Protein AF-A0A9Q1GEQ9-F1 (afdb_monomer_lite)

Organism: Synaphobranchus kaupii (NCBI:txid118154)

Structure (mmCIF, N/CA/C/O backbone):
data_AF-A0A9Q1GEQ9-F1
#
_entry.id   AF-A0A9Q1GEQ9-F1
#
loop_
_atom_site.group_PDB
_atom_site.id
_atom_site.type_symbol
_atom_site.label_atom_id
_atom_site.label_alt_id
_atom_site.label_comp_id
_atom_site.label_asym_id
_atom_site.label_entity_id
_atom_site.label_seq_id
_atom_site.pdbx_PDB_ins_code
_atom_site.Cartn_x
_atom_site.Cartn_y
_atom_site.Cartn_z
_atom_site.occupancy
_atom_site.B_iso_or_equiv
_atom_site.auth_seq_id
_atom_site.auth_comp_id
_atom_site.auth_asym_id
_atom_site.auth_atom_id
_atom_site.pdbx_PDB_model_num
ATOM 1 N N . MET A 1 1 ? 40.567 -21.471 -38.813 1.00 42.09 1 MET A N 1
ATOM 2 C CA . MET A 1 1 ? 40.063 -20.360 -37.972 1.00 42.09 1 MET A CA 1
ATOM 3 C C . MET A 1 1 ? 39.986 -20.717 -36.478 1.00 42.09 1 MET A C 1
ATOM 5 O O . MET A 1 1 ? 39.808 -19.806 -35.684 1.00 42.09 1 MET A O 1
ATOM 9 N N . ASP A 1 2 ? 40.168 -21.981 -36.062 1.00 44.72 2 ASP A N 1
ATOM 10 C CA . ASP A 1 2 ? 39.991 -22.400 -34.654 1.00 44.72 2 ASP A CA 1
ATOM 11 C C . ASP A 1 2 ? 41.177 -22.086 -33.717 1.00 44.72 2 ASP A C 1
ATOM 13 O O . ASP A 1 2 ? 40.960 -21.815 -32.539 1.00 44.72 2 ASP A O 1
ATOM 17 N N . ASN A 1 3 ? 42.408 -21.992 -34.240 1.00 48.03 3 ASN A N 1
ATOM 18 C CA . ASN A 1 3 ? 43.608 -21.661 -33.447 1.00 48.03 3 ASN A CA 1
ATOM 19 C C . ASN A 1 3 ? 43.577 -20.259 -32.808 1.00 48.03 3 ASN A C 1
ATOM 21 O O . ASN A 1 3 ? 44.412 -19.963 -31.961 1.00 48.03 3 ASN A O 1
ATOM 25 N N . ASN A 1 4 ? 42.634 -19.398 -33.209 1.00 56.69 4 ASN A N 1
ATOM 26 C CA . ASN A 1 4 ? 42.504 -18.044 -32.675 1.00 56.69 4 ASN A CA 1
ATOM 27 C C . ASN A 1 4 ? 41.608 -17.986 -31.422 1.00 56.69 4 ASN A C 1
ATOM 29 O O . ASN A 1 4 ? 41.765 -17.105 -30.593 1.00 56.69 4 ASN A O 1
ATOM 33 N N . LEU A 1 5 ? 40.665 -18.923 -31.237 1.00 57.84 5 LEU A N 1
ATOM 34 C CA . LEU A 1 5 ? 39.765 -18.866 -30.075 1.00 57.84 5 LEU A CA 1
ATOM 35 C C . LEU A 1 5 ? 40.471 -19.321 -28.792 1.00 57.84 5 LEU A C 1
ATOM 37 O O . LEU A 1 5 ? 40.292 -18.711 -27.744 1.00 57.84 5 LEU A O 1
ATOM 41 N N . GLN A 1 6 ? 41.294 -20.368 -28.884 1.00 61.72 6 GLN A N 1
ATOM 42 C CA . GLN A 1 6 ? 42.069 -20.868 -27.749 1.00 61.72 6 GLN A CA 1
ATOM 43 C C . GLN A 1 6 ? 43.109 -19.834 -27.293 1.00 61.72 6 GLN A C 1
ATOM 45 O O . GLN A 1 6 ? 43.246 -19.594 -26.098 1.00 61.72 6 GLN A O 1
ATOM 50 N N . SER A 1 7 ? 43.775 -19.147 -28.229 1.00 61.62 7 SER A N 1
ATOM 51 C CA . SER A 1 7 ? 44.704 -18.063 -27.893 1.00 61.62 7 SER A CA 1
ATOM 52 C C . SER A 1 7 ? 43.995 -16.870 -27.243 1.00 61.62 7 SER A C 1
ATOM 54 O O . SER A 1 7 ? 44.514 -16.326 -26.273 1.00 61.62 7 SER A O 1
ATOM 56 N N . ILE A 1 8 ? 42.794 -16.498 -27.704 1.00 61.91 8 ILE A N 1
ATOM 57 C CA . ILE A 1 8 ? 41.987 -15.413 -27.119 1.00 61.91 8 ILE A CA 1
ATOM 58 C C . ILE A 1 8 ? 41.492 -15.769 -25.707 1.00 61.91 8 ILE A C 1
ATOM 60 O O . ILE A 1 8 ? 41.600 -14.950 -24.793 1.00 61.91 8 ILE A O 1
ATOM 64 N N . LEU A 1 9 ? 40.989 -16.991 -25.503 1.00 61.59 9 LEU A N 1
ATOM 65 C CA . LEU A 1 9 ? 40.483 -17.454 -24.203 1.00 61.59 9 LEU A CA 1
ATOM 66 C C . LEU A 1 9 ? 41.601 -17.628 -23.166 1.00 61.59 9 LEU A C 1
ATOM 68 O O . LEU A 1 9 ? 41.377 -17.369 -21.984 1.00 61.59 9 LEU A O 1
ATOM 72 N N . CYS A 1 10 ? 42.810 -17.982 -23.610 1.00 64.88 10 CYS A N 1
ATOM 73 C CA . CYS A 1 10 ? 43.977 -18.121 -22.744 1.00 64.88 10 CYS A CA 1
ATOM 74 C C . CYS A 1 10 ? 44.648 -16.798 -22.384 1.00 64.88 10 CYS A C 1
ATOM 76 O O . CYS A 1 10 ? 45.071 -16.625 -21.242 1.00 64.88 10 CYS A O 1
ATOM 78 N N . ASN A 1 11 ? 44.701 -15.834 -23.310 1.00 60.25 11 ASN A N 1
ATOM 79 C CA . ASN A 1 11 ? 45.248 -14.508 -23.007 1.00 60.25 11 ASN A CA 1
ATOM 80 C C . ASN A 1 11 ? 44.300 -13.655 -22.148 1.00 60.25 11 ASN A C 1
ATOM 82 O O . ASN A 1 11 ? 44.745 -12.698 -21.519 1.00 60.25 11 ASN A O 1
ATOM 86 N N . GLY A 1 12 ? 43.005 -13.996 -22.091 1.00 53.59 12 GLY A N 1
ATOM 87 C CA . GLY A 1 12 ? 42.035 -13.367 -21.188 1.00 53.59 12 GLY A CA 1
ATOM 88 C C . GLY A 1 12 ? 41.779 -11.881 -21.462 1.00 53.59 12 GLY A C 1
ATOM 89 O O . GLY A 1 12 ? 41.259 -11.186 -20.598 1.00 53.59 12 GLY A O 1
ATOM 90 N N . THR A 1 13 ? 42.146 -11.370 -22.638 1.00 53.44 13 THR A N 1
ATOM 91 C CA . THR A 1 13 ? 42.074 -9.937 -22.970 1.00 53.44 13 THR A CA 1
ATOM 92 C C . THR A 1 13 ? 40.657 -9.428 -23.247 1.00 53.44 13 THR A C 1
ATOM 94 O O . THR A 1 13 ? 40.456 -8.223 -23.332 1.00 53.44 13 THR A O 1
ATOM 97 N N . LEU A 1 14 ? 39.676 -10.326 -23.381 1.00 46.84 14 LEU A N 1
ATOM 98 C CA . LEU A 1 14 ? 38.291 -10.014 -23.762 1.00 46.84 14 LEU A CA 1
ATOM 99 C C . LEU A 1 14 ? 37.256 -10.259 -22.651 1.00 46.84 14 LEU A C 1
ATOM 101 O O . LEU A 1 14 ? 36.069 -10.046 -22.879 1.00 46.84 14 LEU A O 1
ATOM 105 N N . LEU A 1 15 ? 37.682 -10.721 -21.470 1.00 52.41 15 LEU A N 1
ATOM 106 C CA . LEU A 1 15 ? 36.795 -11.037 -20.350 1.00 52.41 15 LEU A CA 1
ATOM 107 C C . LEU A 1 15 ? 37.310 -10.377 -19.071 1.00 52.41 15 LEU A C 1
ATOM 109 O O . LEU A 1 15 ? 38.426 -10.638 -18.622 1.00 52.41 15 LEU A O 1
ATOM 113 N N . GLU A 1 16 ? 36.478 -9.519 -18.493 1.00 49.47 16 GLU A N 1
ATOM 114 C CA . GLU A 1 16 ? 36.730 -8.865 -17.214 1.00 49.47 16 GLU A CA 1
ATOM 115 C C . GLU A 1 16 ? 36.182 -9.743 -16.081 1.00 49.47 16 GLU A C 1
ATOM 117 O O . GLU A 1 16 ? 35.017 -10.144 -16.101 1.00 49.47 16 GLU A O 1
ATOM 122 N N . PHE A 1 17 ? 37.041 -10.096 -15.124 1.00 60.78 17 PHE A N 1
ATOM 123 C CA . PHE A 1 17 ? 36.702 -10.973 -14.002 1.00 60.78 17 PHE A CA 1
ATOM 124 C C . PHE A 1 17 ? 36.698 -10.166 -12.709 1.00 60.78 17 PHE A C 1
ATOM 126 O O . PHE A 1 17 ? 37.610 -9.380 -12.463 1.00 60.78 17 PHE A O 1
ATOM 133 N N . ASN A 1 18 ? 35.699 -10.406 -11.861 1.00 53.50 18 ASN A N 1
ATOM 134 C CA . ASN A 1 18 ? 35.531 -9.700 -10.588 1.00 53.50 18 ASN A CA 1
ATOM 135 C C . ASN A 1 18 ? 36.576 -10.116 -9.525 1.00 53.50 18 ASN A C 1
ATOM 137 O O . ASN A 1 18 ? 36.776 -9.423 -8.533 1.00 53.50 18 ASN A O 1
ATOM 141 N N . SER A 1 19 ? 37.254 -11.252 -9.729 1.00 69.12 19 SER A N 1
ATOM 142 C CA . SER A 1 19 ? 38.290 -11.793 -8.847 1.00 69.12 19 SER A CA 1
ATOM 143 C C . SER A 1 19 ? 39.434 -12.402 -9.659 1.00 69.12 19 SER A C 1
ATOM 145 O O . SER A 1 19 ? 39.219 -13.085 -10.665 1.00 69.12 19 SER A O 1
ATOM 147 N N . THR A 1 20 ? 40.668 -12.203 -9.193 1.00 69.00 20 THR A N 1
ATOM 148 C CA . THR A 1 20 ? 41.874 -12.822 -9.763 1.00 69.00 20 THR A CA 1
ATOM 149 C C . THR A 1 20 ? 41.820 -14.350 -9.693 1.00 69.00 20 THR A C 1
ATOM 151 O O . THR A 1 20 ? 42.286 -15.014 -10.615 1.00 69.00 20 THR A O 1
ATOM 154 N N . ALA A 1 21 ? 41.182 -14.912 -8.661 1.00 72.62 21 ALA A N 1
ATOM 155 C CA . ALA A 1 21 ? 41.009 -16.358 -8.517 1.00 72.62 21 ALA A CA 1
ATOM 156 C C . ALA A 1 21 ? 40.053 -16.942 -9.575 1.00 72.62 21 ALA A C 1
ATOM 158 O O . ALA A 1 21 ? 40.296 -18.030 -10.103 1.00 72.62 21 ALA A O 1
ATOM 159 N N . ASP A 1 22 ? 39.002 -16.203 -9.938 1.00 66.62 22 ASP A N 1
ATOM 160 C CA . ASP A 1 22 ? 38.042 -16.620 -10.967 1.00 66.62 22 ASP A CA 1
ATOM 161 C C . ASP A 1 22 ? 38.672 -16.558 -12.358 1.00 66.62 22 ASP A C 1
ATOM 163 O O . ASP A 1 22 ? 38.490 -17.469 -13.167 1.00 66.62 22 ASP A O 1
ATOM 167 N N . LYS A 1 23 ? 39.491 -15.527 -12.605 1.00 71.88 23 LYS A N 1
ATOM 168 C CA . LYS A 1 23 ? 40.291 -15.402 -13.828 1.00 71.88 23 LYS A CA 1
ATOM 169 C C . LYS A 1 23 ? 41.235 -16.591 -13.999 1.00 71.88 23 LYS A C 1
ATOM 171 O O . LYS A 1 23 ? 41.251 -17.212 -15.060 1.00 71.88 23 LYS A O 1
ATOM 176 N N . GLU A 1 24 ? 41.990 -16.937 -12.959 1.00 72.75 24 GLU A N 1
ATOM 177 C CA . GLU A 1 24 ? 42.926 -18.065 -12.997 1.00 72.75 24 GLU A CA 1
ATOM 178 C C . GLU A 1 24 ? 42.212 -19.408 -13.163 1.00 72.75 24 GLU A C 1
ATOM 180 O O . GLU A 1 24 ? 42.680 -20.276 -13.902 1.00 72.75 24 GLU A O 1
ATOM 185 N N . THR A 1 25 ? 41.063 -19.582 -12.510 1.00 72.44 25 THR A N 1
ATOM 186 C CA . THR A 1 25 ? 40.254 -20.802 -12.624 1.00 72.44 25 THR A CA 1
ATOM 187 C C . THR A 1 25 ? 39.690 -20.946 -14.034 1.00 72.44 25 THR A C 1
ATOM 189 O O . THR A 1 25 ? 39.810 -22.010 -14.643 1.00 72.44 25 THR A O 1
ATOM 192 N N . PHE A 1 26 ? 39.153 -19.861 -14.596 1.00 68.69 26 PHE A N 1
ATOM 193 C CA . PHE A 1 26 ? 38.651 -19.837 -15.963 1.00 68.69 26 PHE A CA 1
ATOM 194 C C . PHE A 1 26 ? 39.759 -20.112 -16.981 1.00 68.69 26 PHE A C 1
ATOM 196 O O . PHE A 1 26 ? 39.565 -20.937 -17.867 1.00 68.69 26 PHE A O 1
ATOM 203 N N . GLN A 1 27 ? 40.929 -19.481 -16.843 1.00 69.62 27 GLN A N 1
ATOM 204 C CA . GLN A 1 27 ? 42.076 -19.707 -17.729 1.00 69.62 27 GLN A CA 1
ATOM 205 C C . GLN A 1 27 ? 42.607 -21.142 -17.624 1.00 69.62 27 GLN A C 1
ATOM 207 O O . GLN A 1 27 ? 42.921 -21.762 -18.635 1.00 69.62 27 GLN A O 1
ATOM 212 N N . ARG A 1 28 ? 42.652 -21.724 -16.421 1.00 72.56 28 ARG A N 1
ATOM 213 C CA . ARG A 1 28 ? 43.088 -23.116 -16.220 1.00 72.56 28 ARG A CA 1
ATOM 214 C C . ARG A 1 28 ? 42.161 -24.112 -16.922 1.00 72.56 28 ARG A C 1
ATOM 216 O O . ARG A 1 28 ? 42.634 -25.078 -17.519 1.00 72.56 28 ARG A O 1
ATOM 223 N N . VAL A 1 29 ? 40.853 -23.873 -16.873 1.00 71.00 29 VAL A N 1
ATOM 224 C CA . VAL A 1 29 ? 39.846 -24.730 -17.516 1.00 71.00 29 VAL A CA 1
ATOM 225 C C . VAL A 1 29 ? 39.792 -24.486 -19.027 1.00 71.00 29 VAL A C 1
ATOM 227 O O . VAL A 1 29 ? 39.820 -25.433 -19.801 1.00 71.00 29 VAL A O 1
ATOM 230 N N . SER A 1 30 ? 39.782 -23.235 -19.482 1.00 64.81 30 SER A N 1
ATOM 231 C CA . SER A 1 30 ? 39.675 -22.916 -20.910 1.00 64.81 30 SER A CA 1
ATOM 232 C C . SER A 1 30 ? 40.930 -23.291 -21.708 1.00 64.81 30 SER A C 1
ATOM 234 O O . SER A 1 30 ? 40.810 -23.728 -22.853 1.00 64.81 30 SER A O 1
ATOM 236 N N . CYS A 1 31 ? 42.121 -23.197 -21.105 1.00 71.69 31 CYS A N 1
ATOM 237 C CA . CYS A 1 31 ? 43.390 -23.559 -21.745 1.00 71.69 31 CYS A CA 1
ATOM 238 C C . CYS A 1 31 ? 43.732 -25.046 -21.692 1.00 71.69 31 CYS A C 1
ATOM 240 O O . CYS A 1 31 ? 44.620 -25.478 -22.426 1.00 71.69 31 CYS A O 1
ATOM 242 N N . SER A 1 32 ? 43.062 -25.821 -20.836 1.00 72.56 32 SER A N 1
ATOM 243 C CA . SER A 1 32 ? 43.247 -27.276 -20.762 1.00 72.56 32 SER A CA 1
ATOM 244 C C . SER A 1 32 ? 42.396 -28.043 -21.776 1.00 72.56 32 SER A C 1
ATOM 246 O O . SER A 1 32 ? 42.650 -29.223 -22.003 1.00 72.56 32 SER A O 1
ATOM 248 N N . LEU A 1 33 ? 41.433 -27.377 -22.420 1.00 69.06 33 LEU A N 1
ATOM 249 C CA . LEU A 1 33 ? 40.556 -27.974 -23.424 1.00 69.06 33 LEU A CA 1
ATOM 250 C C . LEU A 1 33 ? 41.226 -28.027 -24.803 1.00 69.06 33 LEU A C 1
ATOM 252 O O . LEU A 1 33 ? 41.889 -27.086 -25.249 1.00 69.06 33 LEU A O 1
ATOM 256 N N . THR A 1 34 ? 41.006 -29.127 -25.518 1.00 73.56 34 THR A N 1
ATOM 257 C CA . THR A 1 34 ? 41.468 -29.299 -26.900 1.00 73.56 34 THR A CA 1
ATOM 258 C C . THR A 1 34 ? 40.590 -28.520 -27.895 1.00 73.56 34 THR A C 1
ATOM 260 O O . THR A 1 34 ? 39.421 -28.238 -27.616 1.00 73.56 34 THR A O 1
ATOM 263 N N . PRO A 1 35 ? 41.082 -28.209 -29.114 1.00 65.25 35 PRO A N 1
ATOM 264 C CA . PRO A 1 35 ? 40.286 -27.514 -30.134 1.00 65.25 35 PRO A CA 1
ATOM 265 C C . PRO A 1 35 ? 38.964 -28.216 -30.496 1.00 65.25 35 PRO A C 1
ATOM 267 O O . PRO A 1 35 ? 37.999 -27.555 -30.882 1.00 65.25 35 PRO A O 1
ATOM 270 N N . GLY A 1 36 ? 38.902 -29.548 -30.363 1.00 65.81 36 GLY A N 1
ATOM 271 C CA . GLY A 1 36 ? 37.678 -30.333 -30.553 1.00 65.81 36 GLY A CA 1
ATOM 272 C C . GLY A 1 36 ? 36.661 -30.120 -29.429 1.00 65.81 36 GLY A C 1
ATOM 273 O O . GLY A 1 36 ? 35.487 -29.874 -29.705 1.00 65.81 36 GLY A O 1
ATOM 274 N N . GLU A 1 37 ? 37.117 -30.115 -28.177 1.00 65.44 37 GLU A N 1
ATOM 275 C CA . GLU A 1 37 ? 36.279 -29.878 -26.994 1.00 65.44 37 GLU A CA 1
ATOM 276 C C . GLU A 1 37 ? 35.799 -28.428 -26.905 1.00 65.44 37 GLU A C 1
ATOM 278 O O . GLU A 1 37 ? 34.653 -28.184 -26.534 1.00 65.44 37 GLU A O 1
ATOM 283 N N . LEU A 1 38 ? 36.607 -27.449 -27.328 1.00 61.97 38 LEU A N 1
ATOM 284 C CA . LEU A 1 38 ? 36.146 -26.064 -27.477 1.00 61.97 38 LEU A CA 1
ATOM 285 C C . LEU A 1 38 ? 35.023 -25.935 -28.515 1.00 61.97 38 LEU A C 1
ATOM 287 O O . LEU A 1 38 ? 34.143 -25.086 -28.371 1.00 61.97 38 LEU A O 1
ATOM 291 N N . ARG A 1 39 ? 35.035 -26.761 -29.566 1.00 62.66 39 ARG A N 1
ATOM 292 C CA . ARG A 1 39 ? 34.004 -26.753 -30.613 1.00 62.66 39 ARG A CA 1
ATOM 293 C C . ARG A 1 39 ? 32.696 -27.364 -30.118 1.00 62.66 39 ARG A C 1
ATOM 295 O O . ARG A 1 39 ? 31.636 -26.809 -30.396 1.00 62.66 39 ARG A O 1
ATOM 302 N N . GLU A 1 40 ? 32.782 -28.454 -29.363 1.00 69.31 40 GLU A N 1
ATOM 303 C CA . GLU A 1 40 ? 31.664 -29.064 -28.628 1.00 69.31 40 GLU A CA 1
ATOM 304 C C . GLU A 1 40 ? 31.100 -28.100 -27.578 1.00 69.31 40 GLU A C 1
ATOM 306 O O . GLU A 1 40 ? 29.901 -27.858 -27.548 1.00 69.31 40 GLU A O 1
ATOM 311 N N . THR A 1 41 ? 31.964 -27.450 -26.797 1.00 62.28 41 THR A N 1
ATOM 312 C CA . THR A 1 41 ? 31.571 -26.480 -25.763 1.00 62.28 41 THR A CA 1
ATOM 313 C C . THR A 1 41 ? 30.919 -25.249 -26.380 1.00 62.28 41 THR A C 1
ATOM 315 O O . THR A 1 41 ? 29.892 -24.791 -25.891 1.00 62.28 41 THR A O 1
ATOM 318 N N . ARG A 1 42 ? 31.445 -24.737 -27.502 1.00 61.09 42 ARG A N 1
ATOM 319 C CA . ARG A 1 42 ? 30.802 -23.666 -28.276 1.00 61.09 42 ARG A CA 1
ATOM 320 C C . ARG A 1 42 ? 29.427 -24.103 -28.779 1.00 61.09 42 ARG A C 1
ATOM 322 O O . ARG A 1 42 ? 28.494 -23.320 -28.672 1.00 61.09 42 ARG A O 1
ATOM 329 N N . ARG A 1 43 ? 29.286 -25.327 -29.304 1.00 59.97 43 ARG A N 1
ATOM 330 C CA . ARG A 1 43 ? 27.990 -25.860 -29.761 1.00 59.97 43 ARG A CA 1
ATOM 331 C C . ARG A 1 43 ? 27.007 -26.037 -28.608 1.00 59.97 43 ARG A C 1
ATOM 333 O O . ARG A 1 43 ? 25.868 -25.621 -28.752 1.00 59.97 43 ARG A O 1
ATOM 340 N N . ALA A 1 44 ? 27.440 -26.577 -27.474 1.00 60.66 44 ALA A N 1
ATOM 341 C CA . ALA A 1 44 ? 26.615 -26.749 -26.282 1.00 60.66 44 ALA A CA 1
ATOM 342 C C . ALA A 1 44 ? 26.213 -25.395 -25.676 1.00 60.66 44 ALA A C 1
ATOM 344 O O . ALA A 1 44 ? 25.058 -25.191 -25.320 1.00 60.66 44 ALA A O 1
ATOM 345 N N . PHE A 1 45 ? 27.134 -24.431 -25.622 1.00 53.69 45 PHE A N 1
ATOM 346 C CA . PHE A 1 45 ? 26.855 -23.062 -25.194 1.00 53.69 45 PHE A CA 1
ATOM 347 C C . PHE A 1 45 ? 25.901 -22.353 -26.161 1.00 53.69 45 PHE A C 1
ATOM 349 O O . PHE A 1 45 ? 24.968 -21.718 -25.699 1.00 53.69 45 PHE A O 1
ATOM 356 N N . GLN A 1 46 ? 26.064 -22.512 -27.479 1.00 52.78 46 GLN A N 1
ATOM 357 C CA . GLN A 1 46 ? 25.147 -21.977 -28.499 1.00 52.78 46 GLN A CA 1
ATOM 358 C C . GLN A 1 46 ? 23.785 -22.686 -28.533 1.00 52.78 46 GLN A C 1
ATOM 360 O O . GLN A 1 46 ? 22.800 -22.075 -28.922 1.00 52.78 46 GLN A O 1
ATOM 365 N N . GLN A 1 47 ? 23.708 -23.958 -28.140 1.00 54.94 47 GLN A N 1
ATOM 366 C CA . GLN A 1 47 ? 22.442 -24.683 -27.988 1.00 54.94 47 GLN A CA 1
ATOM 367 C C . GLN A 1 47 ? 21.714 -24.295 -26.694 1.00 54.94 47 GLN A C 1
ATOM 369 O O . GLN A 1 47 ? 20.488 -24.234 -26.685 1.00 54.94 47 GLN A O 1
ATOM 374 N N . ASN A 1 48 ? 22.452 -24.011 -25.615 1.00 50.94 48 ASN A N 1
ATOM 375 C CA . ASN A 1 48 ? 21.890 -23.573 -24.333 1.00 50.94 48 ASN A CA 1
ATOM 376 C C . ASN A 1 48 ? 21.575 -22.064 -24.304 1.00 50.94 48 ASN A C 1
ATOM 378 O O . ASN A 1 48 ? 20.595 -21.659 -23.680 1.00 50.94 48 ASN A O 1
ATOM 382 N N . LEU A 1 49 ? 22.339 -21.233 -25.023 1.00 48.53 49 LEU A N 1
ATOM 383 C CA . LEU A 1 49 ? 21.937 -19.892 -25.462 1.00 48.53 49 LEU A CA 1
ATOM 384 C C . LEU A 1 49 ? 20.982 -20.046 -26.636 1.00 48.53 49 LEU A C 1
ATOM 386 O O . LEU A 1 49 ? 21.305 -19.757 -27.785 1.00 48.53 49 LEU A O 1
ATOM 390 N N . ASP A 1 50 ? 19.796 -20.550 -26.345 1.00 49.34 50 ASP A N 1
ATOM 391 C CA . ASP A 1 50 ? 18.750 -20.720 -27.330 1.00 49.34 50 ASP A CA 1
ATOM 392 C C . ASP A 1 50 ? 18.282 -19.323 -27.778 1.00 49.34 50 ASP A C 1
ATOM 394 O O . ASP A 1 50 ? 17.382 -18.715 -27.199 1.00 49.34 50 ASP A O 1
ATOM 398 N N . ALA A 1 51 ? 18.964 -18.766 -28.783 1.00 46.88 51 ALA A N 1
ATOM 399 C CA . ALA A 1 51 ? 18.676 -17.457 -29.350 1.00 46.88 51 ALA A CA 1
ATOM 400 C C . ALA A 1 51 ? 17.262 -17.411 -29.935 1.00 46.88 51 ALA A C 1
ATOM 402 O O . ALA A 1 51 ? 16.700 -16.331 -30.036 1.00 46.88 51 ALA A O 1
ATOM 403 N N . GLN A 1 52 ? 16.654 -18.561 -30.257 1.00 46.91 52 GLN A N 1
ATOM 404 C CA . GLN A 1 52 ? 15.244 -18.647 -30.621 1.00 46.91 52 GLN A CA 1
ATOM 405 C C . GLN A 1 52 ? 14.339 -18.561 -29.398 1.00 46.91 52 GLN A C 1
ATOM 407 O O . GLN A 1 52 ? 13.328 -17.877 -29.477 1.00 46.91 52 GLN A O 1
ATOM 412 N N . LYS A 1 53 ? 14.684 -19.155 -28.249 1.00 44.88 53 LYS A N 1
ATOM 413 C CA . LYS A 1 53 ? 13.956 -18.896 -26.993 1.00 44.88 53 LYS A CA 1
ATOM 414 C C . LYS A 1 53 ? 14.126 -17.465 -26.522 1.00 44.88 53 LYS A C 1
ATOM 416 O O . LYS A 1 53 ? 13.118 -16.863 -26.179 1.00 44.88 53 LYS A O 1
ATOM 421 N N . LEU A 1 54 ? 15.334 -16.906 -26.559 1.00 40.72 54 LEU A N 1
ATOM 422 C CA . LEU A 1 54 ? 15.594 -15.510 -26.208 1.00 40.72 54 LEU A CA 1
ATOM 423 C C . LEU A 1 54 ? 14.899 -14.563 -27.191 1.00 40.72 54 LEU A C 1
ATOM 425 O O . LEU A 1 54 ? 14.201 -13.667 -26.747 1.00 40.72 54 LEU A O 1
ATOM 429 N N . ALA A 1 55 ? 14.983 -14.795 -28.503 1.00 47.00 55 ALA A N 1
ATOM 430 C CA . ALA A 1 55 ? 14.244 -14.018 -29.497 1.00 47.00 55 ALA A CA 1
ATOM 431 C C . ALA A 1 55 ? 12.734 -14.247 -29.399 1.00 47.00 55 ALA A C 1
ATOM 433 O O . ALA A 1 55 ? 11.983 -13.315 -29.630 1.00 47.00 55 ALA A O 1
ATOM 434 N N . SER A 1 56 ? 12.258 -15.434 -29.014 1.00 47.19 56 SER A N 1
ATOM 435 C CA . SER A 1 56 ? 10.834 -15.680 -28.759 1.00 47.19 56 SER A CA 1
ATOM 436 C C . SER A 1 56 ? 10.373 -15.022 -27.465 1.00 47.19 56 SER A C 1
ATOM 438 O O . SER A 1 56 ? 9.240 -14.576 -27.403 1.00 47.19 56 SER A O 1
ATOM 440 N N . ALA A 1 57 ? 11.228 -14.926 -26.446 1.00 46.62 57 ALA A N 1
ATOM 441 C CA . ALA A 1 57 ? 10.949 -14.245 -25.191 1.00 46.62 57 ALA A CA 1
ATOM 442 C C . ALA A 1 57 ? 10.969 -12.730 -25.400 1.00 46.62 57 ALA A C 1
ATOM 444 O O . ALA A 1 57 ? 10.039 -12.064 -24.973 1.00 46.62 57 ALA A O 1
ATOM 445 N N . ILE A 1 58 ? 11.951 -12.210 -26.142 1.00 47.91 58 ILE A N 1
ATOM 446 C CA . ILE A 1 58 ? 12.040 -10.813 -26.580 1.00 47.91 58 ILE A CA 1
ATOM 447 C C . ILE A 1 58 ? 10.894 -10.480 -27.534 1.00 47.91 58 ILE A C 1
ATOM 449 O O . ILE A 1 58 ? 10.303 -9.428 -27.392 1.00 47.91 58 ILE A O 1
ATOM 453 N N . SER A 1 59 ? 10.510 -11.367 -28.452 1.00 45.81 59 SER A N 1
ATOM 454 C CA . SER A 1 59 ? 9.359 -11.168 -29.341 1.00 45.81 59 SER A CA 1
ATOM 455 C C . SER A 1 59 ? 8.037 -11.264 -28.579 1.00 45.81 59 SER A C 1
ATOM 457 O O . SER A 1 59 ? 7.129 -10.490 -28.849 1.00 45.81 59 SER A O 1
ATOM 459 N N . LYS A 1 60 ? 7.916 -12.145 -27.578 1.00 51.47 60 LYS A N 1
ATOM 460 C CA . LYS A 1 60 ? 6.773 -12.180 -26.647 1.00 51.47 60 LYS A CA 1
ATOM 461 C C . LYS A 1 60 ? 6.727 -10.944 -25.748 1.00 51.47 60 LYS A C 1
ATOM 463 O O . LYS A 1 60 ? 5.633 -10.504 -25.431 1.00 51.47 60 LYS A O 1
ATOM 468 N N . LEU A 1 61 ? 7.877 -10.385 -25.367 1.00 45.56 61 LEU A N 1
ATOM 469 C CA . LEU A 1 61 ? 8.005 -9.122 -24.634 1.00 45.56 61 LEU A CA 1
ATOM 470 C C . LEU A 1 61 ? 7.654 -7.929 -25.528 1.00 45.56 61 LEU A C 1
ATOM 472 O O . LEU A 1 61 ? 6.800 -7.147 -25.146 1.00 45.56 61 LEU A O 1
ATOM 476 N N . GLN A 1 62 ? 8.211 -7.832 -26.735 1.00 48.06 62 GLN A N 1
ATOM 477 C CA . GLN A 1 62 ? 7.903 -6.802 -27.734 1.00 48.06 62 GLN A CA 1
ATOM 478 C C . GLN A 1 62 ? 6.433 -6.836 -28.161 1.00 48.06 62 GLN A C 1
ATOM 480 O O . GLN A 1 62 ? 5.831 -5.788 -28.345 1.00 48.06 62 GLN A O 1
ATOM 485 N N . ASN A 1 63 ? 5.845 -8.030 -28.282 1.00 45.28 63 ASN A N 1
ATOM 486 C CA . ASN A 1 63 ? 4.422 -8.210 -28.567 1.00 45.28 63 ASN A CA 1
ATOM 487 C C . ASN A 1 63 ? 3.555 -8.243 -27.297 1.00 45.28 63 ASN A C 1
ATOM 489 O O . ASN A 1 63 ? 2.343 -8.448 -27.398 1.00 45.28 63 ASN A O 1
ATOM 493 N N . SER A 1 64 ? 4.141 -8.074 -26.107 1.00 52.75 64 SER A N 1
ATOM 494 C CA . SER A 1 64 ? 3.358 -7.947 -24.879 1.00 52.75 64 SER A CA 1
ATOM 495 C C . SER A 1 64 ? 2.607 -6.619 -24.900 1.00 52.75 64 SER A C 1
ATOM 497 O O . SER A 1 64 ? 3.083 -5.631 -25.467 1.00 52.75 64 SER A O 1
ATOM 499 N N . MET A 1 65 ? 1.428 -6.590 -24.274 1.00 46.56 65 MET A N 1
ATOM 500 C CA . MET A 1 65 ? 0.598 -5.382 -24.214 1.00 46.56 65 MET A CA 1
ATOM 501 C C . MET A 1 65 ? 1.378 -4.181 -23.661 1.00 46.56 65 MET A C 1
ATOM 503 O O . MET A 1 65 ? 1.190 -3.079 -24.152 1.00 46.56 65 MET A O 1
ATOM 507 N N . LEU A 1 66 ? 2.313 -4.405 -22.730 1.00 41.84 66 LEU A N 1
ATOM 508 C CA . LEU A 1 66 ? 3.117 -3.358 -22.096 1.00 41.84 66 LEU A CA 1
ATOM 509 C C . LEU A 1 66 ? 4.069 -2.641 -23.078 1.00 41.84 66 LEU A C 1
ATOM 511 O O . LEU A 1 66 ? 4.208 -1.425 -23.020 1.00 41.84 66 LEU A O 1
ATOM 515 N N . PHE A 1 67 ? 4.703 -3.377 -24.000 1.00 42.84 67 PHE A N 1
ATOM 516 C CA . PHE A 1 67 ? 5.645 -2.814 -24.984 1.00 42.84 67 PHE A CA 1
ATOM 517 C C . PHE A 1 67 ? 4.955 -2.261 -26.232 1.00 42.84 67 PHE A C 1
ATOM 519 O O . PHE A 1 67 ? 5.418 -1.273 -26.796 1.00 42.84 67 PHE A O 1
ATOM 526 N N . ASN A 1 68 ? 3.841 -2.863 -26.660 1.00 48.94 68 ASN A N 1
ATOM 527 C CA . ASN A 1 68 ? 3.019 -2.288 -27.727 1.00 48.94 68 ASN A CA 1
ATOM 528 C C . ASN A 1 68 ? 2.346 -0.988 -27.269 1.00 48.94 68 ASN A C 1
ATOM 530 O O . ASN A 1 68 ? 2.267 -0.045 -28.053 1.00 48.94 68 ASN A O 1
ATOM 534 N N . ALA A 1 69 ? 1.932 -0.926 -26.000 1.00 43.94 69 ALA A N 1
ATOM 535 C CA . ALA A 1 69 ? 1.425 0.287 -25.378 1.00 43.94 69 ALA A CA 1
ATOM 536 C C . ALA A 1 69 ? 2.501 1.365 -25.237 1.00 43.94 69 ALA A C 1
ATOM 538 O O . ALA A 1 69 ? 2.171 2.532 -25.361 1.00 43.94 69 ALA A O 1
ATOM 539 N N . ALA A 1 70 ? 3.776 1.016 -25.022 1.00 45.00 70 ALA A N 1
ATOM 540 C CA . ALA A 1 70 ? 4.841 1.985 -24.733 1.00 45.00 70 ALA A CA 1
ATOM 541 C C . ALA A 1 70 ? 4.989 3.119 -25.770 1.00 45.00 70 ALA A C 1
ATOM 543 O O . ALA A 1 70 ? 5.397 4.214 -25.405 1.00 45.00 70 ALA A O 1
ATOM 544 N N . ASN A 1 71 ? 4.612 2.890 -27.035 1.00 49.03 71 ASN A N 1
ATOM 545 C CA . ASN A 1 71 ? 4.619 3.926 -28.080 1.00 49.03 71 ASN A CA 1
ATOM 546 C C . ASN A 1 71 ? 3.397 4.866 -28.047 1.00 49.03 71 ASN A C 1
ATOM 548 O O . ASN A 1 71 ? 3.411 5.897 -28.713 1.00 49.03 71 ASN A O 1
ATOM 552 N N . SER A 1 72 ? 2.339 4.493 -27.330 1.00 49.44 72 SER A N 1
ATOM 553 C CA . SER A 1 72 ? 1.112 5.271 -27.112 1.00 49.44 72 SER A CA 1
ATOM 5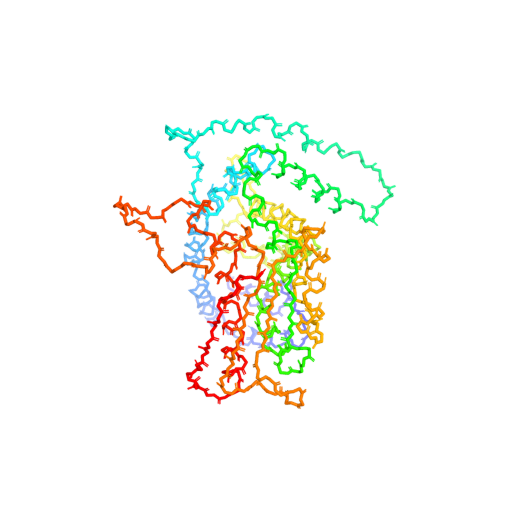54 C C . SER A 1 72 ? 0.924 5.681 -25.646 1.00 49.44 72 SER A C 1
ATOM 556 O O . SER A 1 72 ? -0.071 6.321 -25.318 1.00 49.44 72 SER A O 1
ATOM 558 N N . LEU A 1 73 ? 1.867 5.330 -24.763 1.00 49.03 73 LEU A N 1
ATOM 559 C CA . LEU A 1 73 ? 1.941 5.849 -23.401 1.00 49.03 73 LEU A CA 1
ATOM 560 C C . LEU A 1 73 ? 2.491 7.281 -23.452 1.00 49.03 73 LEU A C 1
ATOM 562 O O . LEU A 1 73 ? 3.695 7.501 -23.352 1.00 49.03 73 LEU A O 1
ATOM 566 N N . ASP A 1 74 ? 1.604 8.257 -23.609 1.00 50.50 74 ASP A N 1
ATOM 567 C CA . ASP A 1 74 ? 1.913 9.671 -23.418 1.00 50.50 74 ASP A CA 1
ATOM 568 C C . ASP A 1 74 ? 1.342 10.143 -22.075 1.00 50.50 74 ASP A C 1
ATOM 570 O O . ASP A 1 74 ? 0.246 10.699 -21.989 1.00 50.50 74 ASP A O 1
ATOM 574 N N . PHE A 1 75 ? 2.101 9.935 -20.995 1.00 47.94 75 PHE A N 1
ATOM 575 C CA . PHE A 1 75 ? 1.701 10.397 -19.662 1.00 47.94 75 PHE A CA 1
ATOM 576 C C . PHE A 1 75 ? 1.694 11.927 -19.527 1.00 47.94 75 PHE A C 1
ATOM 578 O O . PHE A 1 75 ? 1.169 12.452 -18.545 1.00 47.94 75 PHE A O 1
ATOM 585 N N . ARG A 1 76 ? 2.248 12.648 -20.511 1.00 37.53 76 ARG A N 1
ATOM 586 C CA . ARG A 1 76 ? 2.275 14.107 -20.541 1.00 37.53 76 ARG A CA 1
ATOM 587 C C . ARG A 1 76 ? 0.977 14.658 -21.123 1.00 37.53 76 ARG A C 1
ATOM 589 O O . ARG A 1 76 ? 0.448 15.616 -20.566 1.00 37.53 76 ARG A O 1
ATOM 596 N N . SER A 1 77 ? 0.465 14.084 -22.216 1.00 42.50 77 SER A N 1
ATOM 597 C CA . SER A 1 77 ? -0.761 14.549 -22.886 1.00 42.50 77 SER A CA 1
ATOM 598 C C . SER A 1 77 ? -2.022 13.799 -22.479 1.00 42.50 77 SER A C 1
ATOM 600 O O . SER A 1 77 ? -3.100 14.389 -22.440 1.00 42.50 77 SER A O 1
ATOM 602 N N . ASP A 1 78 ? -1.899 12.504 -22.198 1.00 48.22 78 ASP A N 1
ATOM 603 C CA . ASP A 1 78 ? -3.004 11.602 -21.891 1.00 48.22 78 ASP A CA 1
ATOM 604 C C . ASP A 1 78 ? -2.597 10.595 -20.807 1.00 48.22 78 ASP A C 1
ATOM 606 O O . ASP A 1 78 ? -2.477 9.387 -21.026 1.00 48.22 78 ASP A O 1
ATOM 610 N N . MET A 1 79 ? -2.378 11.114 -19.595 1.00 50.78 79 MET A N 1
ATOM 611 C CA . MET A 1 79 ? -2.034 10.314 -18.418 1.00 50.78 79 MET A CA 1
ATOM 612 C C . MET A 1 79 ? -3.035 9.181 -18.174 1.00 50.78 79 MET A C 1
ATOM 614 O O . MET A 1 79 ? -2.630 8.061 -17.884 1.00 50.78 79 MET A O 1
ATOM 618 N N . MET A 1 80 ? -4.337 9.439 -18.314 1.00 52.34 80 MET A N 1
ATOM 619 C CA . MET A 1 80 ? -5.369 8.446 -18.003 1.00 52.34 80 MET A CA 1
ATOM 620 C C . MET A 1 80 ? -5.529 7.395 -19.097 1.00 52.34 80 MET A C 1
ATOM 622 O O . MET A 1 80 ? -5.664 6.218 -18.764 1.00 52.34 80 MET A O 1
ATOM 626 N N . GLY A 1 81 ? -5.476 7.775 -20.378 1.00 57.41 81 GLY A N 1
ATOM 627 C CA . GLY A 1 81 ? -5.424 6.801 -21.467 1.00 57.41 81 GLY A CA 1
ATOM 628 C C . GLY A 1 81 ? -4.171 5.937 -21.378 1.00 57.41 81 GLY A C 1
ATOM 629 O O . GLY A 1 81 ? -4.269 4.719 -21.508 1.00 57.41 81 GLY A O 1
ATOM 630 N N . SER A 1 82 ? -3.035 6.531 -21.004 1.00 54.56 82 SER A N 1
ATOM 631 C CA . SER A 1 82 ? -1.772 5.820 -20.783 1.00 54.56 82 SER A CA 1
ATOM 632 C C . SER A 1 82 ? -1.836 4.859 -19.589 1.00 54.56 82 SER A C 1
ATOM 634 O O . SER A 1 82 ? -1.473 3.693 -19.718 1.00 54.56 82 SER A O 1
ATOM 636 N N . ILE A 1 83 ? -2.368 5.284 -18.436 1.00 53.84 83 ILE A N 1
ATOM 637 C CA . ILE A 1 83 ? -2.562 4.410 -17.263 1.00 53.84 83 ILE A CA 1
ATOM 638 C C . ILE A 1 83 ? -3.548 3.279 -17.586 1.00 53.84 83 ILE A C 1
ATOM 640 O O . ILE A 1 83 ? -3.281 2.122 -17.268 1.00 53.84 83 ILE A O 1
ATOM 644 N N . ASN A 1 84 ? -4.671 3.578 -18.243 1.00 54.56 84 ASN A N 1
ATOM 645 C CA . ASN A 1 84 ? -5.661 2.565 -18.606 1.00 54.56 84 ASN A CA 1
ATOM 646 C C . ASN A 1 84 ? -5.105 1.571 -19.635 1.00 54.56 84 ASN A C 1
ATOM 648 O O . ASN A 1 84 ? -5.330 0.368 -19.522 1.00 54.56 84 ASN A O 1
ATOM 652 N N . LEU A 1 85 ? -4.323 2.041 -20.603 1.00 58.94 85 LEU A N 1
ATOM 653 C CA . LEU A 1 85 ? -3.658 1.179 -21.569 1.00 58.94 85 LEU A CA 1
ATOM 654 C C . LEU A 1 85 ? -2.581 0.309 -20.904 1.00 58.94 85 LEU A C 1
ATOM 656 O O . LEU A 1 85 ? -2.468 -0.872 -21.225 1.00 58.94 85 LEU A O 1
ATOM 660 N N . MET A 1 86 ? -1.836 0.855 -19.942 1.00 53.50 86 MET A N 1
ATOM 661 C CA . MET A 1 86 ? -0.813 0.124 -19.191 1.00 53.50 86 MET A CA 1
ATOM 662 C C . MET A 1 86 ? -1.411 -0.944 -18.265 1.00 53.50 86 MET A C 1
ATOM 664 O O . MET A 1 86 ? -0.901 -2.062 -18.212 1.00 53.50 86 MET A O 1
ATOM 668 N N . LEU A 1 87 ? -2.479 -0.614 -17.534 1.00 54.56 87 LEU A N 1
ATOM 669 C CA . LEU A 1 87 ? -3.074 -1.497 -16.526 1.00 54.56 87 LEU A CA 1
ATOM 670 C C . LEU A 1 87 ? -4.109 -2.461 -17.117 1.00 54.56 87 LEU A C 1
ATOM 672 O O . LEU A 1 87 ? -4.168 -3.624 -16.723 1.00 54.56 87 LEU A O 1
ATOM 676 N N . CYS A 1 88 ? -4.916 -1.988 -18.066 1.00 64.06 88 CYS A N 1
ATOM 677 C CA . CYS A 1 88 ? -6.067 -2.716 -18.606 1.00 64.06 88 CYS A CA 1
ATOM 678 C C . CYS A 1 88 ? -5.868 -3.164 -20.064 1.00 64.06 88 CYS A C 1
ATOM 680 O O . CYS A 1 88 ? -6.711 -3.890 -20.596 1.00 64.06 88 CYS A O 1
ATOM 682 N N . GLY A 1 89 ? -4.785 -2.742 -20.731 1.00 50.97 89 GLY A N 1
ATOM 683 C CA . GLY A 1 89 ? -4.460 -3.153 -22.102 1.00 50.97 89 GLY A CA 1
ATOM 684 C C . GLY A 1 89 ? -5.382 -2.578 -23.180 1.00 50.97 89 GLY A C 1
ATOM 685 O O . GLY A 1 89 ? -5.388 -3.085 -24.302 1.00 50.97 89 GLY A O 1
ATOM 686 N N . LYS A 1 90 ? -6.190 -1.558 -22.856 1.00 53.91 90 LYS A N 1
ATOM 687 C CA . LYS A 1 90 ? -7.138 -0.920 -23.781 1.00 53.91 90 LYS A CA 1
ATOM 688 C C . LYS A 1 90 ? -7.108 0.599 -23.645 1.00 53.91 90 LYS A C 1
ATOM 690 O O . LYS A 1 90 ? -7.064 1.116 -22.531 1.00 53.91 90 LYS A O 1
ATOM 695 N N . GLU A 1 91 ? -7.205 1.307 -24.766 1.00 50.16 91 GLU A N 1
ATOM 696 C CA . GLU A 1 91 ? -7.576 2.723 -24.746 1.00 50.16 91 GLU A CA 1
ATOM 697 C C . GLU A 1 91 ? -9.019 2.851 -24.224 1.00 50.16 91 GLU A C 1
ATOM 699 O O . GLU A 1 91 ? -9.853 1.980 -24.500 1.00 50.16 91 GLU A O 1
ATOM 704 N N . PRO A 1 92 ? -9.331 3.872 -23.411 1.00 46.44 92 PRO A N 1
ATOM 705 C CA . PRO A 1 92 ? -10.692 4.085 -22.945 1.00 46.44 92 PRO A CA 1
ATOM 706 C C . PRO A 1 92 ? -11.611 4.368 -24.143 1.00 46.44 92 PRO A C 1
ATOM 708 O O . PRO A 1 92 ? -11.470 5.384 -24.819 1.00 46.44 92 PRO A O 1
ATOM 711 N N . ASP A 1 93 ? -12.572 3.477 -24.398 1.00 41.19 93 ASP A N 1
ATOM 712 C CA . ASP A 1 93 ? -13.624 3.663 -25.405 1.00 41.19 93 ASP A CA 1
ATOM 713 C C . ASP A 1 93 ? -14.580 4.789 -24.960 1.00 41.19 93 ASP A C 1
ATOM 715 O O . ASP A 1 93 ? -15.655 4.562 -24.401 1.00 41.19 93 ASP A O 1
ATOM 719 N N . VAL A 1 94 ? -14.193 6.040 -25.219 1.00 43.81 94 VAL A N 1
ATOM 720 C CA . VAL A 1 94 ? -14.997 7.252 -24.957 1.00 43.81 94 VAL A CA 1
ATOM 721 C C . VAL A 1 94 ? -16.261 7.355 -25.827 1.00 43.81 94 VAL A C 1
ATOM 723 O O . VAL A 1 94 ? -17.066 8.260 -25.635 1.00 43.81 94 VAL A O 1
ATOM 726 N N . ASN A 1 95 ? -16.485 6.408 -26.745 1.00 38.69 95 ASN A N 1
ATOM 727 C CA . ASN A 1 95 ? -17.686 6.327 -27.583 1.00 38.69 95 ASN A CA 1
ATOM 728 C C . ASN A 1 95 ? -18.813 5.455 -26.994 1.00 38.69 95 ASN A C 1
ATOM 730 O O . ASN A 1 95 ? -19.844 5.277 -27.644 1.00 38.69 95 ASN A O 1
ATOM 734 N N . SER A 1 96 ? -18.663 4.915 -25.778 1.00 37.31 96 SER A N 1
ATOM 735 C CA . SER A 1 96 ? -19.769 4.233 -25.095 1.00 37.31 96 SER A CA 1
ATOM 736 C C . SER A 1 96 ? -20.764 5.252 -24.527 1.00 37.31 96 SER A C 1
ATOM 738 O O . SER A 1 96 ? -20.427 6.105 -23.706 1.00 37.31 96 SER A O 1
ATOM 740 N N . THR A 1 97 ? -22.008 5.152 -24.991 1.00 44.31 97 THR A N 1
ATOM 741 C CA . THR A 1 97 ? -23.115 6.122 -24.932 1.00 44.31 97 THR A CA 1
ATOM 742 C C . THR A 1 97 ? -23.654 6.506 -23.540 1.00 44.31 97 THR A C 1
ATOM 744 O O . THR A 1 97 ? -24.844 6.778 -23.412 1.00 44.31 97 THR A O 1
ATOM 747 N N . ASN A 1 98 ? -22.841 6.548 -22.479 1.00 42.94 98 ASN A N 1
ATOM 748 C CA . ASN A 1 98 ? -23.264 7.127 -21.194 1.00 42.94 98 ASN A CA 1
ATOM 749 C C . ASN A 1 98 ? -22.140 7.575 -20.237 1.00 42.94 98 ASN A C 1
ATOM 751 O O . ASN A 1 98 ? -22.436 7.997 -19.117 1.00 42.94 98 ASN A O 1
ATOM 755 N N . SER A 1 99 ? -20.864 7.544 -20.633 1.00 37.00 99 SER A N 1
ATOM 756 C CA . SER A 1 99 ? -19.802 8.204 -19.860 1.00 37.00 99 SER A CA 1
ATOM 757 C C . SER A 1 99 ? -19.654 9.649 -20.329 1.00 37.00 99 SER A C 1
ATOM 759 O O . SER A 1 99 ? -19.394 9.901 -21.502 1.00 37.00 99 SER A O 1
ATOM 761 N N . ARG A 1 100 ? -19.844 10.613 -19.422 1.00 35.97 100 ARG A N 1
ATOM 762 C CA . ARG A 1 100 ? -19.635 12.042 -19.698 1.00 35.97 100 ARG A CA 1
ATOM 763 C C . ARG A 1 100 ? -18.265 12.249 -20.353 1.00 35.97 100 ARG A C 1
ATOM 765 O O . ARG A 1 100 ? -17.275 11.744 -19.835 1.00 35.97 100 ARG A O 1
ATOM 772 N N . ASN A 1 101 ? -18.227 13.024 -21.439 1.00 31.56 101 ASN A N 1
ATOM 773 C CA . ASN A 1 101 ? -17.005 13.524 -22.071 1.00 31.56 101 ASN A CA 1
ATOM 774 C C . ASN A 1 101 ? -16.107 14.207 -21.023 1.00 31.56 101 ASN A C 1
ATOM 776 O O . ASN A 1 101 ? -16.292 15.386 -20.721 1.00 31.56 101 ASN A O 1
ATOM 780 N N . ILE A 1 102 ? -15.136 13.482 -20.467 1.00 39.09 102 ILE A N 1
ATOM 781 C CA . ILE A 1 102 ? -13.994 14.076 -19.772 1.00 39.09 102 ILE A CA 1
ATOM 782 C C . ILE A 1 102 ? -13.038 14.508 -20.882 1.00 39.09 102 ILE A C 1
ATOM 784 O O . ILE A 1 102 ? -12.254 13.719 -21.399 1.00 39.09 102 ILE A O 1
ATOM 788 N N . SER A 1 103 ? -13.162 15.758 -21.327 1.00 34.00 103 SER A N 1
ATOM 789 C CA . SER A 1 103 ? -12.210 16.351 -22.262 1.00 34.00 103 SER A CA 1
ATOM 790 C C . SER A 1 103 ? -10.883 16.590 -21.533 1.00 34.00 103 SER A C 1
ATOM 792 O O . SER A 1 103 ? -10.733 17.580 -20.818 1.00 34.00 103 SER A O 1
ATOM 794 N N . THR A 1 104 ? -9.912 15.699 -21.725 1.00 37.53 104 THR A N 1
ATOM 795 C CA . THR A 1 104 ? -8.535 15.803 -21.202 1.00 37.53 104 THR A CA 1
ATOM 796 C C . THR A 1 104 ? -7.711 16.909 -21.874 1.00 37.53 104 THR A C 1
ATOM 798 O O . THR A 1 104 ? -6.637 17.253 -21.396 1.00 37.53 104 THR A O 1
ATOM 801 N N . SER A 1 105 ? -8.227 17.561 -22.924 1.00 33.94 105 SER A N 1
ATOM 802 C CA . SER A 1 105 ? -7.536 18.645 -23.647 1.00 33.94 105 SER A CA 1
ATOM 803 C C . SER A 1 105 ? -7.145 19.857 -22.779 1.00 33.94 105 SER A C 1
ATOM 805 O O . SER A 1 105 ? -6.301 20.639 -23.209 1.00 33.94 105 SER A O 1
ATOM 807 N N . GLY A 1 106 ? -7.741 20.040 -21.594 1.00 34.69 106 GLY A N 1
ATOM 808 C CA . GLY A 1 106 ? -7.378 21.103 -20.642 1.00 34.69 106 GLY A CA 1
ATOM 809 C C . GLY A 1 106 ? -6.373 20.687 -19.556 1.00 34.69 106 GLY A C 1
ATOM 810 O O . GLY A 1 106 ? -5.900 21.541 -18.816 1.00 34.69 106 GLY A O 1
ATOM 811 N N . PHE A 1 107 ? -6.040 19.395 -19.456 1.00 38.31 107 PHE A N 1
ATOM 812 C CA . PHE A 1 107 ? -5.122 18.830 -18.454 1.00 38.31 107 PHE A CA 1
ATOM 813 C C . PHE A 1 107 ? -3.658 19.234 -18.711 1.00 38.31 107 PHE A C 1
ATOM 815 O O . PHE A 1 107 ? -2.876 19.421 -17.783 1.00 38.31 107 PHE A O 1
ATOM 822 N N . MET A 1 108 ? -3.288 19.410 -19.983 1.00 32.69 108 MET A N 1
ATOM 823 C CA . MET A 1 108 ? -1.887 19.460 -20.409 1.00 32.69 108 MET A CA 1
ATOM 824 C C . MET A 1 108 ? -1.227 20.844 -20.299 1.00 32.69 108 MET A C 1
ATOM 826 O O . MET A 1 108 ? -0.012 20.926 -20.131 1.00 32.69 108 MET A O 1
ATOM 830 N N . THR A 1 109 ? -1.977 21.952 -20.348 1.00 35.31 109 THR A N 1
ATOM 831 C CA . THR A 1 109 ? -1.348 23.289 -20.361 1.00 35.31 109 THR A CA 1
ATOM 832 C C . THR A 1 109 ? -0.686 23.664 -19.032 1.00 35.31 109 THR A C 1
ATOM 834 O O . THR A 1 109 ? 0.244 24.469 -19.038 1.00 35.31 109 THR A O 1
ATOM 837 N N . ASN A 1 110 ? -1.087 23.044 -17.913 1.00 32.03 110 ASN A N 1
ATOM 838 C CA . ASN A 1 110 ? -0.491 23.297 -16.594 1.00 32.03 110 ASN A CA 1
ATOM 839 C C . ASN A 1 110 ? 0.699 22.388 -16.245 1.00 32.03 110 ASN A C 1
ATOM 841 O O . ASN A 1 110 ? 1.482 22.751 -15.374 1.00 32.03 110 ASN A O 1
ATOM 845 N N . PHE A 1 111 ? 0.895 21.261 -16.939 1.00 37.00 111 PHE A N 1
ATOM 846 C CA . PHE A 1 111 ? 2.067 20.389 -16.754 1.00 37.00 111 PHE A CA 1
ATOM 847 C C . PHE A 1 111 ? 3.254 20.752 -17.654 1.00 37.00 111 PHE A C 1
ATOM 849 O O . PHE A 1 111 ? 4.240 20.015 -17.741 1.00 37.00 111 PHE A O 1
ATOM 856 N N . THR A 1 112 ? 3.205 21.910 -18.317 1.00 32.25 112 THR A N 1
ATOM 857 C CA . THR A 1 112 ? 4.378 22.486 -18.977 1.00 32.25 112 THR A CA 1
ATOM 858 C C . THR A 1 112 ? 5.350 22.977 -17.902 1.00 32.25 112 THR A C 1
ATOM 860 O O . THR A 1 112 ? 5.383 24.155 -17.555 1.00 32.25 112 THR A O 1
ATOM 863 N N . TYR A 1 113 ? 6.127 22.052 -17.339 1.00 37.19 113 TYR A N 1
ATOM 864 C CA . TYR A 1 113 ? 7.291 22.362 -16.522 1.00 37.19 113 TYR A CA 1
ATOM 865 C C . TYR A 1 113 ? 8.266 23.162 -17.393 1.00 37.19 113 TYR A C 1
ATOM 867 O O . TYR A 1 113 ? 8.988 22.608 -18.222 1.00 37.19 113 TYR A O 1
ATOM 875 N N . ASN A 1 114 ? 8.237 24.488 -17.253 1.00 28.53 114 ASN A N 1
ATOM 876 C CA . ASN A 1 114 ? 9.340 25.329 -17.682 1.00 28.53 114 ASN A CA 1
ATOM 877 C C . ASN A 1 114 ? 10.502 24.998 -16.753 1.00 28.53 114 ASN A C 1
ATOM 879 O O . ASN A 1 114 ? 10.557 25.466 -15.617 1.00 28.53 114 ASN A O 1
ATOM 883 N N . GLU A 1 115 ? 11.418 24.176 -17.246 1.00 33.41 115 GLU A N 1
ATOM 884 C CA . GLU A 1 115 ? 12.719 23.943 -16.641 1.00 33.41 115 GLU A CA 1
ATOM 885 C C . GLU A 1 115 ? 13.544 25.239 -16.731 1.00 33.41 115 GLU A C 1
ATOM 887 O O . GLU A 1 115 ? 14.486 25.379 -17.506 1.00 33.41 115 GLU A O 1
ATOM 892 N N . THR A 1 116 ? 13.181 26.248 -15.941 1.00 30.02 116 THR A N 1
ATOM 893 C CA . THR A 1 116 ? 14.136 27.277 -15.548 1.00 30.02 116 THR A CA 1
ATOM 894 C C . THR A 1 116 ? 14.993 26.662 -14.460 1.00 30.02 116 THR A C 1
ATOM 896 O O . THR A 1 116 ? 14.637 26.699 -13.283 1.00 30.02 116 THR A O 1
ATOM 899 N N . GLN A 1 117 ? 16.103 26.061 -14.893 1.00 39.50 117 GLN A N 1
ATOM 900 C CA . GLN A 1 117 ? 17.275 25.742 -14.084 1.00 39.50 117 GLN A CA 1
ATOM 901 C C . GLN A 1 117 ? 17.576 26.904 -13.131 1.00 39.50 117 GLN A C 1
ATOM 903 O O . GLN A 1 117 ? 18.238 27.875 -13.496 1.00 39.50 117 GLN A O 1
ATOM 908 N N . ASN A 1 118 ? 17.069 26.812 -11.905 1.00 28.88 118 ASN A N 1
ATOM 909 C CA . ASN A 1 118 ? 17.501 27.645 -10.801 1.00 28.88 118 ASN A CA 1
ATOM 910 C C . ASN A 1 118 ? 18.135 26.702 -9.785 1.00 28.88 118 ASN A C 1
ATOM 912 O O . ASN A 1 118 ? 17.482 26.137 -8.907 1.00 28.88 118 ASN A O 1
ATOM 916 N N . ASN A 1 119 ? 19.432 26.477 -9.990 1.00 39.31 119 ASN A N 1
ATOM 917 C CA . ASN A 1 119 ? 20.314 25.803 -9.054 1.00 39.31 119 ASN A CA 1
ATOM 918 C C . ASN A 1 119 ? 20.237 26.529 -7.708 1.00 39.31 119 ASN A C 1
ATOM 920 O O . ASN A 1 119 ? 20.848 27.585 -7.569 1.00 39.31 119 ASN A O 1
ATOM 924 N N . ASN A 1 120 ? 19.426 26.005 -6.781 1.00 36.12 120 ASN A N 1
ATOM 925 C CA . ASN A 1 120 ? 19.578 26.034 -5.318 1.00 36.12 120 ASN A CA 1
ATOM 926 C C . ASN A 1 120 ? 18.236 25.694 -4.637 1.00 36.12 120 ASN A C 1
ATOM 928 O O . ASN A 1 120 ? 17.542 26.578 -4.143 1.00 36.12 120 ASN A O 1
ATOM 932 N N . SER A 1 121 ? 17.844 24.416 -4.612 1.00 33.59 121 SER A N 1
ATOM 933 C CA . SER A 1 121 ? 16.955 23.850 -3.571 1.00 33.59 121 SER A CA 1
ATOM 934 C C . SER A 1 121 ? 16.788 22.335 -3.742 1.00 33.59 121 SER A C 1
ATOM 936 O O . SER A 1 121 ? 15.768 21.825 -4.200 1.00 33.59 121 SER A O 1
ATOM 938 N N . THR A 1 122 ? 17.799 21.573 -3.329 1.00 43.09 122 THR A N 1
ATOM 939 C CA . THR A 1 122 ? 17.653 20.140 -3.040 1.00 43.09 122 THR A CA 1
ATOM 940 C C . THR A 1 122 ? 16.734 19.968 -1.826 1.00 43.09 122 THR A C 1
ATOM 942 O O . THR A 1 122 ? 17.207 20.043 -0.696 1.00 43.09 122 THR A O 1
ATOM 945 N N . ASN A 1 123 ? 15.422 19.883 -2.091 1.00 39.59 123 ASN A N 1
ATOM 946 C CA . ASN A 1 123 ? 14.351 19.209 -1.322 1.00 39.59 123 ASN A CA 1
ATOM 947 C C . ASN A 1 123 ? 12.927 19.642 -1.749 1.00 39.59 123 ASN A C 1
ATOM 949 O O . ASN A 1 123 ? 11.954 19.068 -1.268 1.00 39.59 123 ASN A O 1
ATOM 953 N N . ASN A 1 124 ? 12.769 20.598 -2.676 1.00 45.75 124 ASN A N 1
ATOM 954 C CA . ASN A 1 124 ? 11.449 21.163 -3.009 1.00 45.75 124 ASN A CA 1
ATOM 955 C C . ASN A 1 124 ? 10.736 20.527 -4.222 1.00 45.75 124 ASN A C 1
ATOM 957 O O . ASN A 1 124 ? 9.531 20.718 -4.371 1.00 45.75 124 ASN A O 1
ATOM 961 N N . ASN A 1 125 ? 11.422 19.745 -5.067 1.00 51.59 125 ASN A N 1
ATOM 962 C CA . ASN A 1 125 ? 10.813 19.217 -6.301 1.00 51.59 125 ASN A CA 1
ATOM 963 C C . ASN A 1 125 ? 9.788 18.092 -6.064 1.00 51.59 125 ASN A C 1
ATOM 965 O O . ASN A 1 125 ? 8.778 18.049 -6.760 1.00 51.59 125 ASN A O 1
ATOM 969 N N . SER A 1 126 ? 10.004 17.214 -5.075 1.00 55.28 126 SER A N 1
ATOM 970 C CA . SER A 1 126 ? 9.060 16.119 -4.773 1.00 55.28 126 SER A CA 1
ATOM 971 C C . SER A 1 126 ? 7.732 16.657 -4.218 1.00 55.28 126 SER A C 1
ATOM 973 O O . SER A 1 126 ? 6.656 16.279 -4.668 1.00 55.28 126 SER A O 1
ATOM 975 N N . SER A 1 127 ? 7.812 17.644 -3.319 1.00 66.12 127 SER A N 1
ATOM 976 C CA . SER A 1 127 ? 6.649 18.343 -2.755 1.00 66.12 127 SER A CA 1
ATOM 977 C C . SER A 1 127 ? 5.797 19.025 -3.834 1.00 66.12 127 SER A C 1
ATOM 979 O O . SER A 1 127 ? 4.577 18.869 -3.842 1.00 66.12 127 SER A O 1
ATOM 981 N N . ALA A 1 128 ? 6.431 19.714 -4.791 1.00 75.19 128 ALA A N 1
ATOM 982 C CA . ALA A 1 128 ? 5.727 20.405 -5.871 1.00 75.19 128 ALA A CA 1
ATOM 983 C C . ALA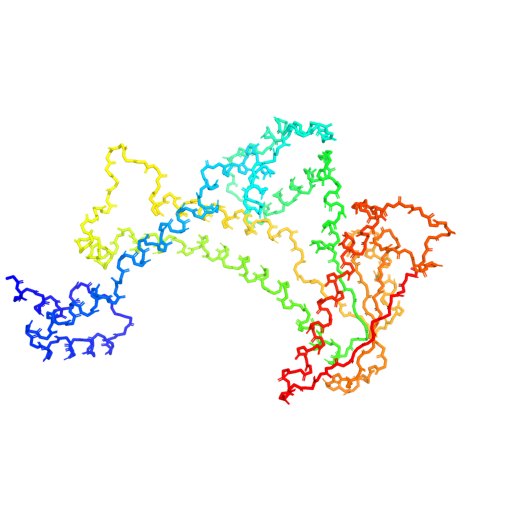 A 1 128 ? 5.004 19.438 -6.827 1.00 75.19 128 ALA A C 1
ATOM 985 O O . ALA A 1 128 ? 3.867 19.700 -7.224 1.00 75.19 128 ALA A O 1
ATOM 986 N N . PHE A 1 129 ? 5.632 18.305 -7.166 1.00 78.25 129 PHE A N 1
ATOM 987 C CA . PHE A 1 129 ? 4.995 17.256 -7.965 1.00 78.25 129 PHE A CA 1
ATOM 988 C C . PHE A 1 129 ? 3.775 16.667 -7.245 1.00 78.25 129 PHE A C 1
ATOM 990 O O . PHE A 1 129 ? 2.698 16.594 -7.832 1.00 78.25 129 PHE A O 1
ATOM 997 N N . CYS A 1 130 ? 3.913 16.316 -5.963 1.00 81.50 130 CYS A N 1
ATOM 998 C CA . CYS A 1 130 ? 2.822 15.723 -5.192 1.00 81.50 130 CYS A CA 1
ATOM 999 C C . CYS A 1 130 ? 1.647 16.680 -4.990 1.00 81.50 130 CYS A C 1
ATOM 1001 O O . CYS A 1 130 ? 0.504 16.263 -5.139 1.00 81.50 130 CYS A O 1
ATOM 1003 N N . GLN A 1 131 ? 1.911 17.960 -4.713 1.00 80.88 131 GLN A N 1
ATOM 1004 C CA . GLN A 1 131 ? 0.858 18.977 -4.633 1.00 80.88 131 GLN A CA 1
ATOM 1005 C C . GLN A 1 131 ? 0.116 19.107 -5.963 1.00 80.88 131 GLN A C 1
ATOM 1007 O O . GLN A 1 131 ? -1.104 19.020 -5.989 1.00 80.88 131 GLN A O 1
ATOM 1012 N N . THR A 1 132 ? 0.851 19.194 -7.074 1.00 77.25 132 THR A N 1
ATOM 1013 C CA . THR A 1 132 ? 0.246 19.284 -8.412 1.00 77.25 132 THR A CA 1
ATOM 1014 C C . THR A 1 132 ? -0.599 18.049 -8.736 1.00 77.25 132 THR A C 1
ATOM 1016 O O . THR A 1 132 ? -1.692 18.168 -9.285 1.00 77.25 132 THR A O 1
ATOM 1019 N N . LEU A 1 133 ? -0.115 16.855 -8.384 1.00 75.25 133 LEU A N 1
ATOM 1020 C CA . LEU A 1 133 ? -0.838 15.602 -8.580 1.00 75.25 133 LEU A CA 1
ATOM 1021 C C . LEU A 1 133 ? -2.145 15.577 -7.776 1.00 75.25 133 LEU A C 1
ATOM 1023 O O . LEU A 1 133 ? -3.194 15.272 -8.342 1.00 75.25 133 LEU A O 1
ATOM 1027 N N . VAL A 1 134 ? -2.089 15.917 -6.486 1.00 77.81 134 VAL A N 1
ATOM 1028 C CA . VAL A 1 134 ? -3.269 15.973 -5.607 1.00 77.81 134 VAL A CA 1
ATOM 1029 C C . VAL A 1 134 ? -4.265 17.014 -6.114 1.00 77.81 134 VAL A C 1
ATOM 1031 O O . VAL A 1 134 ? -5.432 16.683 -6.314 1.00 77.81 134 VAL A O 1
ATOM 1034 N N . ASP A 1 135 ? -3.800 18.223 -6.435 1.00 72.56 135 ASP A N 1
ATOM 1035 C CA . ASP A 1 135 ? -4.641 19.303 -6.956 1.00 72.56 135 ASP A CA 1
ATOM 1036 C C . ASP A 1 135 ? -5.401 18.862 -8.210 1.00 72.56 135 ASP A C 1
ATOM 1038 O O . ASP A 1 135 ? -6.584 19.152 -8.386 1.00 72.56 135 ASP A O 1
ATOM 1042 N N . ILE A 1 136 ? -4.745 18.131 -9.101 1.00 70.19 136 ILE A N 1
ATOM 1043 C CA . ILE A 1 136 ? -5.356 17.641 -10.334 1.00 70.19 136 ILE A CA 1
ATOM 1044 C C . ILE A 1 136 ? -6.388 16.556 -10.069 1.00 70.19 136 ILE A C 1
ATOM 1046 O O . ILE A 1 136 ? -7.457 16.557 -10.692 1.00 70.19 136 ILE A O 1
ATOM 1050 N N . LEU A 1 137 ? -6.073 15.640 -9.160 1.00 73.25 137 LEU A N 1
ATOM 1051 C CA . LEU A 1 137 ? -6.961 14.555 -8.776 1.00 73.25 137 LEU A CA 1
ATOM 1052 C C . LEU A 1 137 ? -8.224 15.096 -8.092 1.00 73.25 137 LEU A C 1
ATOM 1054 O O . LEU A 1 137 ? -9.316 14.626 -8.397 1.00 73.25 137 LEU A O 1
ATOM 1058 N N . GLU A 1 138 ? -8.113 16.142 -7.273 1.00 76.38 138 GLU A N 1
ATOM 1059 C CA . GLU A 1 138 ? -9.249 16.784 -6.601 1.00 76.38 138 GLU A CA 1
ATOM 1060 C C . GLU A 1 138 ? -10.085 17.682 -7.520 1.00 76.38 138 GLU A C 1
ATOM 1062 O O . GLU A 1 138 ? -11.319 17.689 -7.436 1.00 76.38 138 GLU A O 1
ATOM 1067 N N . ASN A 1 139 ? -9.437 18.434 -8.414 1.00 71.00 139 ASN A N 1
ATOM 1068 C CA . ASN A 1 139 ? -10.114 19.445 -9.228 1.00 71.00 139 ASN A CA 1
ATOM 1069 C C . ASN A 1 139 ? -10.675 18.904 -10.553 1.00 71.00 139 ASN A C 1
ATOM 1071 O O . ASN A 1 139 ? -11.497 19.574 -11.182 1.00 71.00 139 ASN A O 1
ATOM 1075 N N . THR A 1 140 ? -10.293 17.696 -10.981 1.00 68.06 140 THR A N 1
ATOM 1076 C CA . THR A 1 140 ? -10.792 17.103 -12.232 1.00 68.06 140 THR A CA 1
ATOM 1077 C C . THR A 1 140 ? -12.087 16.307 -11.999 1.00 68.06 140 THR A C 1
ATOM 1079 O O . THR A 1 140 ? -12.077 15.295 -11.286 1.00 68.06 140 THR A O 1
ATOM 1082 N N . PRO A 1 141 ? -13.219 16.690 -12.629 1.00 54.47 141 PRO A N 1
ATOM 1083 C CA . PRO A 1 141 ? -14.476 15.952 -12.519 1.00 54.47 141 PRO A CA 1
ATOM 1084 C C . PRO A 1 141 ? -14.314 14.511 -13.027 1.00 54.47 141 PRO A C 1
ATOM 1086 O O . PRO A 1 141 ? -13.922 14.293 -14.168 1.00 54.47 141 PRO A O 1
ATOM 1089 N N . GLY A 1 142 ? -14.606 13.525 -12.178 1.00 64.31 142 GLY A N 1
ATOM 1090 C CA . GLY A 1 142 ? -14.386 12.097 -12.450 1.00 64.31 142 GLY A CA 1
ATOM 1091 C C . GLY A 1 142 ? -13.152 11.534 -11.743 1.00 64.31 142 GLY A C 1
ATOM 1092 O O . GLY A 1 142 ? -13.268 10.511 -11.075 1.00 64.31 142 GLY A O 1
ATOM 1093 N N . LEU A 1 143 ? -12.012 12.236 -11.779 1.00 65.69 143 LEU A N 1
ATOM 1094 C CA . LEU A 1 143 ? -10.839 11.842 -10.983 1.00 65.69 143 LEU A CA 1
ATOM 1095 C C . LEU A 1 143 ? -11.054 12.107 -9.505 1.00 65.69 143 LEU A C 1
ATOM 1097 O O . LEU A 1 143 ? -10.658 11.272 -8.710 1.00 65.69 143 LEU A O 1
ATOM 1101 N N . ARG A 1 144 ? -11.784 13.168 -9.141 1.00 68.19 144 ARG A N 1
ATOM 1102 C CA . ARG A 1 144 ? -12.144 13.437 -7.742 1.00 68.19 144 ARG A CA 1
ATOM 1103 C C . ARG A 1 144 ? -12.818 12.243 -7.070 1.00 68.19 144 ARG A C 1
ATOM 1105 O O . ARG A 1 144 ? -12.576 11.974 -5.904 1.00 68.19 144 ARG A O 1
ATOM 1112 N N . TYR A 1 145 ? -13.650 11.528 -7.824 1.00 66.56 145 TYR A N 1
ATOM 1113 C CA . TYR A 1 145 ? -14.356 10.339 -7.352 1.00 66.56 145 TYR A CA 1
ATOM 1114 C C . TYR A 1 145 ? -13.399 9.159 -7.117 1.00 66.56 145 TYR A C 1
ATOM 1116 O O . TYR A 1 145 ? -13.479 8.455 -6.113 1.00 66.56 145 TYR A O 1
ATOM 1124 N N . VAL A 1 146 ? -12.463 8.948 -8.042 1.00 69.38 146 VAL A N 1
ATOM 1125 C CA . VAL A 1 146 ? -11.426 7.918 -7.905 1.00 69.38 146 VAL A CA 1
ATOM 1126 C C . VAL A 1 146 ? -10.465 8.289 -6.772 1.00 69.38 146 VAL A C 1
ATOM 1128 O O . VAL A 1 146 ? -10.114 7.450 -5.953 1.00 69.38 146 VAL A O 1
ATOM 1131 N N . TRP A 1 147 ? -10.092 9.560 -6.672 1.00 76.75 147 TRP A N 1
ATOM 1132 C CA . TRP A 1 147 ? -9.192 10.080 -5.656 1.00 76.75 147 TRP A CA 1
ATOM 1133 C C . TRP A 1 147 ? -9.763 9.948 -4.255 1.00 76.75 147 TRP A C 1
ATOM 1135 O O . TRP A 1 147 ? -9.084 9.377 -3.416 1.00 76.75 147 TRP A O 1
ATOM 1145 N N . SER A 1 148 ? -11.019 10.343 -4.019 1.00 73.06 148 SER A N 1
ATOM 1146 C CA . SER A 1 148 ? -11.647 10.186 -2.699 1.00 73.06 148 SER A CA 1
ATOM 1147 C C . SER A 1 148 ? -11.661 8.732 -2.220 1.00 73.06 148 SER A C 1
ATOM 1149 O O . SER A 1 148 ? -11.623 8.476 -1.029 1.00 73.06 148 SER A O 1
ATOM 1151 N N . THR A 1 149 ? -11.670 7.777 -3.151 1.00 72.44 149 THR A N 1
ATOM 1152 C CA . THR A 1 149 ? -11.603 6.340 -2.851 1.00 72.44 149 THR A CA 1
ATOM 1153 C C . THR A 1 149 ? -10.206 5.905 -2.429 1.00 72.44 149 THR A C 1
ATOM 1155 O O . THR A 1 149 ? -10.023 5.152 -1.478 1.00 72.44 149 THR A O 1
ATOM 1158 N N . PHE A 1 150 ? -9.192 6.336 -3.179 1.00 77.12 150 PHE A N 1
ATOM 1159 C CA . PHE A 1 150 ? -7.820 5.902 -2.949 1.00 77.12 150 PHE A CA 1
ATOM 1160 C C . PHE A 1 150 ? -7.095 6.764 -1.917 1.00 77.12 150 PHE A C 1
ATOM 1162 O O . PHE A 1 150 ? -6.092 6.319 -1.371 1.00 77.12 150 PHE A O 1
ATOM 1169 N N . GLN A 1 151 ? -7.584 7.962 -1.607 1.00 80.88 151 GLN A N 1
ATOM 1170 C CA . GLN A 1 151 ? -6.975 8.882 -0.650 1.00 80.88 151 GLN A CA 1
ATOM 1171 C C . GLN A 1 151 ? -6.773 8.225 0.731 1.00 80.88 151 GLN A C 1
ATOM 1173 O O . GLN A 1 151 ? -5.630 8.241 1.203 1.00 80.88 151 GLN A O 1
ATOM 1178 N N . PRO A 1 152 ? -7.765 7.538 1.341 1.00 77.94 152 PRO A N 1
ATOM 1179 C CA . PRO A 1 152 ? -7.545 6.790 2.582 1.00 77.94 152 PRO A CA 1
ATOM 1180 C C . PRO A 1 152 ? -6.485 5.686 2.446 1.00 77.94 152 PRO A C 1
ATOM 1182 O O . PRO A 1 152 ? -5.634 5.534 3.320 1.00 77.94 152 PRO A O 1
ATOM 1185 N N . LEU A 1 153 ? -6.455 4.959 1.323 1.00 79.69 153 LEU A N 1
ATOM 1186 C CA . LEU A 1 153 ? -5.443 3.927 1.067 1.00 79.69 153 LEU A CA 1
ATOM 1187 C C . LEU A 1 153 ? -4.035 4.523 0.904 1.00 79.69 153 LEU A C 1
ATOM 1189 O O . LEU A 1 153 ? -3.052 3.949 1.364 1.00 79.69 153 LEU A O 1
ATOM 1193 N N . LEU A 1 154 ? -3.908 5.672 0.242 1.00 82.38 154 LEU A N 1
ATOM 1194 C CA . LEU A 1 154 ? -2.629 6.254 -0.171 1.00 82.38 154 LEU A CA 1
ATOM 1195 C C . LEU A 1 154 ? -2.019 7.168 0.896 1.00 82.38 154 LEU A C 1
ATOM 1197 O O . LEU A 1 154 ? -0.808 7.130 1.114 1.00 82.38 154 LEU A O 1
ATOM 1201 N N . GLN A 1 155 ? -2.842 7.905 1.638 1.00 84.50 155 GLN A N 1
ATOM 1202 C CA . GLN A 1 155 ? -2.399 8.870 2.653 1.00 84.50 155 GLN A CA 1
ATOM 1203 C C . GLN A 1 155 ? -2.856 8.521 4.073 1.00 84.50 155 GLN A C 1
ATOM 1205 O O . GLN A 1 155 ? -2.294 9.033 5.039 1.00 84.50 155 GLN A O 1
ATOM 1210 N N . GLY A 1 156 ? -3.842 7.636 4.218 1.00 89.56 156 GLY A N 1
ATOM 1211 C CA . GLY A 1 156 ? -4.377 7.280 5.522 1.00 89.56 156 GLY A CA 1
ATOM 1212 C C . GLY A 1 156 ? -3.464 6.361 6.335 1.00 89.56 156 GLY A C 1
ATOM 1213 O O . GLY A 1 156 ? -2.601 5.660 5.795 1.00 89.56 156 GLY A O 1
ATOM 1214 N N . LYS A 1 157 ? -3.684 6.382 7.650 1.00 93.69 157 LYS A N 1
ATOM 1215 C CA . LYS A 1 157 ? -3.036 5.566 8.678 1.00 93.69 157 LYS A CA 1
ATOM 1216 C C . LYS A 1 157 ? -4.010 4.531 9.232 1.00 93.69 157 LYS A C 1
ATOM 1218 O O . LYS A 1 157 ? -5.205 4.790 9.397 1.00 93.69 157 LYS A O 1
ATOM 1223 N N . VAL A 1 158 ? -3.462 3.370 9.560 1.00 95.56 158 VAL A N 1
ATOM 1224 C CA . VAL A 1 158 ? -4.133 2.260 10.227 1.00 95.56 158 VAL A CA 1
ATOM 1225 C C . VAL A 1 158 ? -3.633 2.192 11.662 1.00 95.56 158 VAL A C 1
ATOM 1227 O O . VAL A 1 158 ? -2.493 1.809 11.924 1.00 95.56 158 VAL A O 1
ATOM 1230 N N . LEU A 1 159 ? -4.481 2.568 12.610 1.00 97.31 159 LEU A N 1
ATOM 1231 C CA . LEU A 1 159 ? -4.164 2.426 14.028 1.00 97.31 159 LEU A CA 1
ATOM 1232 C C . LEU A 1 159 ? -4.367 0.971 14.453 1.00 97.31 159 LEU A C 1
ATOM 1234 O O . LEU A 1 159 ? -5.311 0.333 13.992 1.00 97.31 159 LEU A O 1
ATOM 1238 N N . TYR A 1 160 ? -3.548 0.440 15.358 1.00 97.44 160 TYR A N 1
ATOM 1239 C CA . TYR A 1 160 ? -3.796 -0.882 15.938 1.00 97.44 160 TYR A CA 1
ATOM 1240 C C . TYR A 1 160 ? -3.524 -0.946 17.439 1.00 97.44 160 TYR A C 1
ATOM 1242 O O . TYR A 1 160 ? -2.659 -0.249 17.961 1.00 97.44 160 TYR A O 1
ATOM 1250 N N . THR A 1 161 ? -4.271 -1.796 18.141 1.00 96.69 161 THR A N 1
ATOM 1251 C CA . THR A 1 161 ? -4.187 -1.949 19.600 1.00 96.69 161 THR A CA 1
ATOM 1252 C C . THR A 1 161 ? -4.527 -3.384 20.031 1.00 96.69 161 THR A C 1
ATOM 1254 O O . THR A 1 161 ? -5.308 -4.040 19.335 1.00 96.69 161 THR A O 1
ATOM 1257 N N . PRO A 1 162 ? -4.001 -3.890 21.163 1.00 96.00 162 PRO A N 1
ATOM 1258 C CA . PRO A 1 162 ? -2.987 -3.272 22.027 1.00 96.00 162 PRO A CA 1
ATOM 1259 C C . PRO A 1 162 ? -1.591 -3.275 21.394 1.00 96.00 162 PRO A C 1
ATOM 1261 O O . PRO A 1 162 ? -1.305 -4.095 20.524 1.00 96.00 162 PRO A O 1
ATOM 1264 N N . ASP A 1 163 ? -0.726 -2.367 21.846 1.00 95.12 163 ASP A N 1
ATOM 1265 C CA . ASP A 1 163 ? 0.700 -2.356 21.501 1.00 95.12 163 ASP A CA 1
ATOM 1266 C C . ASP A 1 163 ? 1.433 -3.437 22.313 1.00 95.12 163 ASP A C 1
ATOM 1268 O O . ASP A 1 163 ? 1.766 -3.247 23.484 1.00 95.12 163 ASP A O 1
ATOM 1272 N N . THR A 1 164 ? 1.587 -4.623 21.721 1.00 94.44 164 THR A N 1
ATOM 1273 C CA . THR A 1 164 ? 2.262 -5.775 22.329 1.00 94.44 164 THR A CA 1
ATOM 1274 C C . THR A 1 164 ? 3.176 -6.436 21.304 1.00 94.44 164 THR A C 1
ATOM 1276 O O . THR A 1 164 ? 3.014 -6.274 20.094 1.00 94.44 164 THR A O 1
ATOM 1279 N N . VAL A 1 165 ? 4.136 -7.238 21.773 1.00 93.75 165 VAL A N 1
ATOM 1280 C CA . VAL A 1 165 ? 5.035 -7.990 20.877 1.00 93.75 165 VAL A CA 1
ATOM 1281 C C . VAL A 1 165 ? 4.229 -8.908 19.951 1.00 93.75 165 VAL A C 1
ATOM 1283 O O . VAL A 1 165 ? 4.501 -8.988 18.757 1.00 93.75 165 VAL A O 1
ATOM 1286 N N . SER A 1 166 ? 3.190 -9.542 20.495 1.00 92.31 166 SER A N 1
ATOM 1287 C CA . SER A 1 166 ? 2.302 -10.453 19.777 1.00 92.31 166 SER A CA 1
ATOM 1288 C C . SER A 1 166 ? 1.540 -9.772 18.629 1.00 92.31 166 SER A C 1
ATOM 1290 O O . SER A 1 166 ? 1.576 -10.252 17.493 1.00 92.31 166 SER A O 1
ATOM 1292 N N . THR A 1 167 ? 0.905 -8.620 18.879 1.00 94.31 167 THR A N 1
ATOM 1293 C CA . THR A 1 167 ? 0.180 -7.869 17.835 1.00 94.31 167 THR A CA 1
ATOM 1294 C C . THR A 1 167 ? 1.132 -7.236 16.826 1.00 94.31 167 THR A C 1
ATOM 1296 O O . THR A 1 167 ? 0.854 -7.255 15.627 1.00 94.31 167 THR A O 1
ATOM 1299 N N . SER A 1 168 ? 2.290 -6.751 17.281 1.00 94.38 168 SER A N 1
ATOM 1300 C CA . SER A 1 168 ? 3.331 -6.192 16.417 1.00 94.38 168 SER A CA 1
ATOM 1301 C C . SER A 1 168 ? 3.846 -7.216 15.396 1.00 94.38 168 SER A C 1
ATOM 1303 O O . SER A 1 168 ? 4.062 -6.867 14.237 1.00 94.38 168 SER A O 1
ATOM 1305 N N . LEU A 1 169 ? 3.969 -8.498 15.769 1.00 92.81 169 LEU A N 1
ATOM 1306 C CA . LEU A 1 169 ? 4.339 -9.566 14.830 1.00 92.81 169 LEU A CA 1
ATOM 1307 C C . LEU A 1 169 ? 3.297 -9.767 13.723 1.00 92.81 169 LEU A C 1
ATOM 1309 O O . LEU A 1 169 ? 3.669 -9.891 12.558 1.00 92.81 169 LEU A O 1
ATOM 1313 N N . ILE A 1 170 ? 2.008 -9.768 14.072 1.00 93.06 170 ILE A N 1
ATOM 1314 C CA . ILE A 1 170 ? 0.914 -9.892 13.096 1.00 93.06 170 ILE A CA 1
ATOM 1315 C C . ILE A 1 170 ? 0.939 -8.707 12.130 1.00 93.06 170 ILE A C 1
ATOM 1317 O O . ILE A 1 170 ? 0.897 -8.884 10.913 1.00 93.06 170 ILE A O 1
ATOM 1321 N N . VAL A 1 171 ? 1.042 -7.492 12.671 1.00 94.38 171 VAL A N 1
ATOM 1322 C CA . VAL A 1 171 ? 1.053 -6.253 11.885 1.00 94.38 171 VAL A CA 1
ATOM 1323 C C . VAL A 1 171 ? 2.288 -6.170 10.994 1.00 94.38 171 VAL A C 1
ATOM 1325 O O . VAL A 1 171 ? 2.183 -5.758 9.842 1.00 94.38 171 VAL A O 1
ATOM 1328 N N . LYS A 1 172 ? 3.449 -6.622 11.475 1.00 92.44 172 LYS A N 1
ATOM 1329 C CA . LYS A 1 172 ? 4.665 -6.715 10.664 1.00 92.44 172 LYS A CA 1
ATOM 1330 C C . LYS A 1 172 ? 4.447 -7.598 9.435 1.00 92.44 172 LYS A C 1
ATOM 1332 O O . LYS A 1 172 ? 4.841 -7.209 8.339 1.00 92.44 172 LYS A O 1
ATOM 1337 N N . GLU A 1 173 ? 3.790 -8.745 9.598 1.00 90.75 173 GLU A N 1
ATOM 1338 C CA . GLU A 1 173 ? 3.465 -9.625 8.473 1.00 90.75 173 GLU A CA 1
ATOM 1339 C C . GLU A 1 173 ? 2.383 -9.039 7.552 1.00 90.75 173 GLU A C 1
ATOM 1341 O O . GLU A 1 173 ? 2.459 -9.210 6.332 1.00 90.75 173 GLU A O 1
ATOM 1346 N N . ALA A 1 174 ? 1.412 -8.307 8.100 1.00 89.94 174 ALA A N 1
ATOM 1347 C CA . ALA A 1 174 ? 0.409 -7.589 7.312 1.00 89.94 174 ALA A CA 1
ATOM 1348 C C . ALA A 1 174 ? 1.025 -6.432 6.497 1.00 89.94 174 ALA A C 1
ATOM 1350 O O . ALA A 1 174 ? 0.585 -6.148 5.385 1.00 89.94 174 ALA A O 1
ATOM 1351 N N . ASN A 1 175 ? 2.098 -5.805 6.993 1.00 88.88 175 ASN A N 1
ATOM 1352 C CA . ASN A 1 175 ? 2.788 -4.697 6.326 1.00 88.88 175 ASN A CA 1
ATOM 1353 C C . ASN A 1 175 ? 3.635 -5.122 5.106 1.00 88.88 175 ASN A C 1
ATOM 1355 O O . ASN A 1 175 ? 4.184 -4.280 4.395 1.00 88.88 175 ASN A O 1
ATOM 1359 N N . ASN A 1 176 ? 3.734 -6.424 4.817 1.00 82.38 176 ASN A N 1
ATOM 1360 C CA . ASN A 1 176 ? 4.536 -6.942 3.705 1.00 82.38 176 ASN A CA 1
ATOM 1361 C C . ASN A 1 176 ? 4.122 -6.372 2.332 1.00 82.38 176 ASN A C 1
ATOM 1363 O O . ASN A 1 176 ? 4.978 -6.181 1.468 1.00 82.38 176 ASN A O 1
ATOM 1367 N N . THR A 1 177 ? 2.835 -6.077 2.114 1.00 76.38 177 THR A N 1
ATOM 1368 C CA . THR A 1 177 ? 2.357 -5.486 0.848 1.00 76.38 177 THR A CA 1
ATOM 1369 C C . THR A 1 177 ? 2.913 -4.074 0.639 1.00 76.38 177 THR A C 1
ATOM 1371 O O . THR A 1 177 ? 3.420 -3.768 -0.439 1.00 76.38 177 THR A O 1
ATOM 1374 N N . PHE A 1 178 ? 2.898 -3.228 1.674 1.00 83.62 178 PHE A N 1
ATOM 1375 C CA . PHE A 1 178 ? 3.476 -1.881 1.602 1.00 83.62 178 PHE A CA 1
ATOM 1376 C C . PHE A 1 178 ? 5.004 -1.916 1.551 1.00 83.62 178 PHE A C 1
ATOM 1378 O O . PHE A 1 178 ? 5.606 -1.116 0.838 1.00 83.62 178 PHE A O 1
ATOM 1385 N N . HIS A 1 179 ? 5.631 -2.901 2.199 1.00 81.31 179 HIS A N 1
ATOM 1386 C CA . HIS A 1 179 ? 7.064 -3.148 2.052 1.00 81.31 179 HIS A CA 1
ATOM 1387 C C . HIS A 1 179 ? 7.444 -3.466 0.596 1.00 81.31 179 HIS A C 1
ATOM 1389 O O . HIS A 1 179 ? 8.439 -2.952 0.096 1.00 81.31 179 HIS A O 1
ATOM 1395 N N . ALA A 1 180 ? 6.650 -4.265 -0.125 1.00 82.62 180 ALA A N 1
ATOM 1396 C CA . ALA A 1 180 ? 6.902 -4.542 -1.541 1.00 82.62 180 ALA A CA 1
ATOM 1397 C C . ALA A 1 180 ? 6.808 -3.276 -2.415 1.00 82.62 180 ALA A C 1
ATOM 1399 O O . ALA A 1 180 ? 7.618 -3.093 -3.324 1.00 82.62 180 ALA A O 1
ATOM 1400 N N . I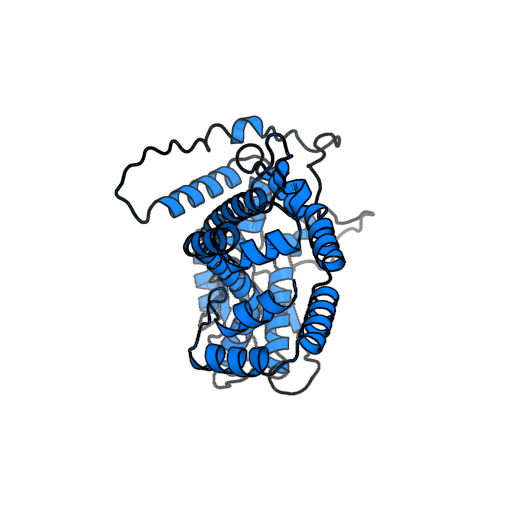LE A 1 181 ? 5.866 -2.375 -2.116 1.00 81.88 181 ILE A N 1
ATOM 1401 C CA . ILE A 1 181 ? 5.744 -1.076 -2.798 1.00 81.88 181 ILE A CA 1
ATOM 1402 C C . ILE A 1 181 ? 6.942 -0.172 -2.466 1.00 81.88 181 ILE A C 1
ATOM 1404 O O . ILE A 1 181 ? 7.488 0.474 -3.361 1.00 81.88 181 ILE A O 1
ATOM 1408 N N . ALA A 1 182 ? 7.401 -0.165 -1.211 1.00 84.62 182 ALA A N 1
ATOM 1409 C CA . ALA A 1 182 ? 8.603 0.563 -0.802 1.00 84.62 182 ALA A CA 1
ATOM 1410 C C . ALA A 1 182 ? 9.847 0.056 -1.544 1.00 84.62 182 ALA A C 1
ATOM 1412 O O . ALA A 1 182 ? 10.594 0.852 -2.108 1.00 84.62 182 ALA A O 1
ATOM 1413 N N . MET A 1 183 ? 10.015 -1.264 -1.649 1.00 84.31 183 MET A N 1
ATOM 1414 C CA . MET A 1 183 ? 11.095 -1.870 -2.433 1.00 84.31 183 MET A CA 1
ATOM 1415 C C . MET A 1 183 ? 11.015 -1.507 -3.920 1.00 84.31 183 MET A C 1
ATOM 1417 O O . MET A 1 183 ? 12.042 -1.293 -4.560 1.00 84.31 183 MET A O 1
ATOM 1421 N N . LEU A 1 184 ? 9.808 -1.430 -4.491 1.00 79.38 184 LEU A N 1
ATOM 1422 C CA . LEU A 1 184 ? 9.622 -1.004 -5.878 1.00 79.38 184 LEU A CA 1
ATOM 1423 C C . LEU A 1 184 ? 10.068 0.451 -6.085 1.00 79.38 184 LEU A C 1
ATOM 1425 O O . LEU A 1 184 ? 10.723 0.748 -7.084 1.00 79.38 184 LEU A O 1
ATOM 1429 N N . LYS A 1 185 ? 9.766 1.340 -5.131 1.00 83.44 185 LYS A N 1
ATOM 1430 C CA . LYS A 1 185 ? 10.268 2.721 -5.131 1.00 83.44 185 LYS A CA 1
ATOM 1431 C C . LYS A 1 185 ? 11.792 2.759 -5.048 1.00 83.44 185 LYS A C 1
ATOM 1433 O O . LYS A 1 185 ? 12.415 3.437 -5.858 1.00 83.44 185 LYS A O 1
ATOM 1438 N N . GLU A 1 186 ? 12.391 2.012 -4.123 1.00 86.19 186 GLU A N 1
ATOM 1439 C CA . GLU A 1 186 ? 13.851 1.938 -3.983 1.00 86.19 186 GLU A CA 1
ATOM 1440 C C . GLU A 1 186 ? 14.521 1.437 -5.266 1.00 86.19 186 GLU A C 1
ATOM 1442 O O . GLU A 1 186 ? 15.532 1.989 -5.695 1.00 86.19 186 GLU A O 1
ATOM 1447 N N . LEU A 1 187 ? 13.937 0.431 -5.923 1.00 81.25 187 LEU A N 1
ATOM 1448 C CA . LEU A 1 187 ? 14.416 -0.069 -7.209 1.00 81.25 187 LEU A CA 1
ATOM 1449 C C . LEU A 1 187 ? 14.353 1.013 -8.294 1.00 81.25 187 LEU A C 1
ATOM 1451 O O . LEU A 1 187 ? 15.299 1.166 -9.067 1.00 81.25 187 LEU A O 1
ATOM 1455 N N . ALA A 1 188 ? 13.250 1.758 -8.356 1.00 78.12 188 ALA A N 1
ATOM 1456 C CA . ALA A 1 188 ? 13.065 2.831 -9.322 1.00 78.12 188 ALA A CA 1
ATOM 1457 C C . ALA A 1 188 ? 14.062 3.987 -9.100 1.00 78.12 188 ALA A C 1
ATOM 1459 O O . ALA A 1 188 ? 14.672 4.476 -10.052 1.00 78.12 188 ALA A O 1
ATOM 1460 N N . GLU A 1 189 ? 14.308 4.368 -7.845 1.00 83.00 189 GLU A N 1
ATOM 1461 C CA . GLU A 1 189 ? 15.326 5.362 -7.479 1.00 83.00 189 GLU A CA 1
ATOM 1462 C C . GLU A 1 189 ? 16.745 4.861 -7.793 1.00 83.00 189 GLU A C 1
ATOM 1464 O O . GLU A 1 189 ? 17.555 5.586 -8.379 1.00 83.00 189 GLU A O 1
ATOM 1469 N N . ALA A 1 190 ? 17.039 3.595 -7.483 1.00 84.12 190 ALA A N 1
ATOM 1470 C CA . ALA A 1 190 ? 18.315 2.963 -7.798 1.00 84.12 190 ALA A CA 1
ATOM 1471 C C . ALA A 1 190 ? 18.559 2.874 -9.311 1.00 84.12 190 ALA A C 1
ATOM 1473 O O . ALA A 1 190 ? 19.695 3.053 -9.753 1.00 84.12 190 ALA A O 1
ATOM 1474 N N . TRP A 1 191 ? 17.517 2.651 -10.117 1.00 81.06 191 TRP A N 1
ATOM 1475 C CA . TRP A 1 191 ? 17.608 2.691 -11.576 1.00 81.06 191 TRP A CA 1
ATOM 1476 C C . TRP A 1 191 ? 18.017 4.075 -12.083 1.00 81.06 191 TRP A C 1
ATOM 1478 O O . TRP A 1 191 ? 18.890 4.170 -12.942 1.00 81.06 191 TRP A O 1
ATOM 1488 N N . GLY A 1 192 ? 17.470 5.153 -11.510 1.00 79.81 192 GLY A N 1
ATOM 1489 C CA . GLY A 1 192 ? 17.885 6.520 -11.845 1.00 79.81 192 GLY A CA 1
ATOM 1490 C C . GLY A 1 192 ? 19.375 6.780 -11.583 1.00 79.81 192 GLY A C 1
ATOM 1491 O O . GLY A 1 192 ? 20.031 7.485 -12.346 1.00 79.81 192 GLY A O 1
ATOM 1492 N N . ILE A 1 193 ? 19.939 6.157 -10.544 1.00 81.81 193 ILE A N 1
ATOM 1493 C CA . ILE A 1 193 ? 21.352 6.316 -10.169 1.00 81.81 193 ILE A CA 1
ATOM 1494 C C . ILE A 1 193 ? 22.262 5.387 -10.979 1.00 81.81 193 ILE A C 1
ATOM 1496 O O . ILE A 1 193 ? 23.329 5.799 -11.429 1.00 81.81 193 ILE A O 1
ATOM 1500 N N . HIS A 1 194 ? 21.886 4.120 -11.150 1.00 81.69 194 HIS A N 1
ATOM 1501 C CA . HIS A 1 194 ? 22.747 3.077 -11.716 1.00 81.69 194 HIS A CA 1
ATOM 1502 C C . HIS A 1 194 ? 22.452 2.737 -13.177 1.00 81.69 194 HIS A C 1
ATOM 1504 O O . HIS A 1 194 ? 23.239 2.018 -13.793 1.00 81.69 194 HIS A O 1
ATOM 1510 N N . GLY A 1 195 ? 21.378 3.279 -13.751 1.00 79.81 195 GLY A N 1
ATOM 1511 C CA . GLY A 1 195 ? 20.967 3.021 -15.127 1.00 79.81 195 GLY A CA 1
ATOM 1512 C C . GLY A 1 195 ? 22.080 3.299 -16.136 1.00 79.81 195 GLY A C 1
ATOM 1513 O O . GLY A 1 195 ? 22.314 2.475 -17.014 1.00 79.81 195 GLY A O 1
ATOM 1514 N N . HIS A 1 196 ? 22.847 4.380 -15.964 1.00 83.69 196 HIS A N 1
ATOM 1515 C CA . HIS A 1 196 ? 23.969 4.701 -16.856 1.00 83.69 196 HIS A CA 1
ATOM 1516 C C . HIS A 1 196 ? 25.012 3.573 -16.935 1.00 83.69 196 HIS A C 1
ATOM 1518 O O . HIS A 1 196 ? 25.483 3.259 -18.015 1.00 83.69 196 HIS A O 1
ATOM 1524 N N . LYS A 1 197 ? 25.303 2.870 -15.831 1.00 79.75 197 LYS A N 1
ATOM 1525 C CA . LYS A 1 197 ? 26.244 1.734 -15.851 1.00 79.75 197 LYS A CA 1
ATOM 1526 C C . LYS A 1 197 ? 25.706 0.563 -16.669 1.00 79.75 197 LYS A C 1
ATOM 1528 O O . LYS A 1 197 ? 26.469 -0.118 -17.348 1.00 79.75 197 LYS A O 1
ATOM 1533 N N . ILE A 1 198 ? 24.397 0.319 -16.585 1.00 80.75 198 ILE A N 1
ATOM 1534 C CA . ILE A 1 198 ? 23.714 -0.713 -17.376 1.00 80.75 198 ILE A CA 1
ATOM 1535 C C . ILE A 1 198 ? 23.731 -0.318 -18.853 1.00 80.75 198 ILE A C 1
ATOM 1537 O O . ILE A 1 198 ? 24.017 -1.157 -19.705 1.00 80.75 198 ILE A O 1
ATOM 1541 N N . TRP A 1 199 ? 23.471 0.955 -19.149 1.00 82.44 199 TRP A N 1
ATOM 1542 C CA . TRP A 1 199 ? 23.553 1.504 -20.496 1.00 82.44 199 TRP A CA 1
ATOM 1543 C C . TRP A 1 199 ? 24.956 1.354 -21.089 1.00 82.44 199 TRP A C 1
ATOM 1545 O O . TRP A 1 199 ? 25.094 0.755 -22.153 1.00 82.44 199 TRP A O 1
ATOM 1555 N N . ASP A 1 200 ? 25.987 1.810 -20.378 1.00 81.19 200 ASP A N 1
ATOM 1556 C CA . ASP A 1 200 ? 27.387 1.748 -20.809 1.00 81.19 200 ASP A CA 1
ATOM 1557 C C . ASP A 1 200 ? 27.833 0.295 -21.016 1.00 81.19 200 ASP A C 1
ATOM 1559 O O . ASP A 1 200 ? 28.472 -0.038 -22.012 1.00 81.19 200 ASP A O 1
ATOM 1563 N N . PHE A 1 201 ? 27.428 -0.620 -20.129 1.00 81.50 201 PHE A N 1
ATOM 1564 C CA . PHE A 1 201 ? 27.682 -2.046 -20.317 1.00 81.50 201 PHE A CA 1
ATOM 1565 C C . PHE A 1 201 ? 26.995 -2.586 -21.578 1.00 81.50 201 PHE A C 1
ATOM 1567 O O . PHE A 1 201 ? 27.614 -3.275 -22.390 1.00 81.50 201 PHE A O 1
ATOM 1574 N N . MET A 1 202 ? 25.713 -2.284 -21.770 1.00 77.81 202 MET A N 1
ATOM 1575 C CA . MET A 1 202 ? 24.960 -2.766 -22.927 1.00 77.81 202 MET A CA 1
ATOM 1576 C C . MET A 1 202 ? 25.476 -2.176 -24.236 1.00 77.81 202 MET A C 1
ATOM 1578 O O . MET A 1 202 ? 25.399 -2.845 -25.271 1.00 77.81 202 MET A O 1
ATOM 1582 N N . GLN A 1 203 ? 25.996 -0.949 -24.194 1.00 80.06 203 GLN A N 1
ATOM 1583 C CA . GLN A 1 203 ? 26.409 -0.197 -25.363 1.00 80.06 203 GLN A CA 1
ATOM 1584 C C . GLN A 1 203 ? 27.874 -0.394 -25.743 1.00 80.06 203 GLN A C 1
ATOM 1586 O O . GLN A 1 203 ? 28.147 -0.696 -26.908 1.00 80.06 203 GLN A O 1
ATOM 1591 N N . ASP A 1 204 ? 28.778 -0.265 -24.777 1.00 77.75 204 ASP A N 1
ATOM 1592 C CA . ASP A 1 204 ? 30.213 -0.091 -25.007 1.00 77.75 204 ASP A CA 1
ATOM 1593 C C . ASP A 1 204 ? 31.064 -1.256 -24.478 1.00 77.75 204 ASP A C 1
ATOM 1595 O O . ASP A 1 204 ? 32.269 -1.307 -24.737 1.00 77.75 204 ASP A O 1
ATOM 1599 N N . SER A 1 205 ? 30.472 -2.242 -23.791 1.00 80.44 205 SER A N 1
ATOM 1600 C CA . SER A 1 205 ? 31.247 -3.378 -23.276 1.00 80.44 205 SER A CA 1
ATOM 1601 C C . SER A 1 205 ? 31.809 -4.275 -24.387 1.00 80.44 205 SER A C 1
ATOM 1603 O O . SER A 1 205 ? 31.153 -4.605 -25.384 1.00 80.44 205 SER A O 1
ATOM 1605 N N . SER A 1 206 ? 33.047 -4.739 -24.192 1.00 75.94 206 SER A N 1
ATOM 1606 C CA . SER A 1 206 ? 33.715 -5.683 -25.098 1.00 75.94 206 SER A CA 1
ATOM 1607 C C . SER A 1 206 ? 32.993 -7.038 -25.146 1.00 75.94 206 SER A C 1
ATOM 1609 O O . SER A 1 206 ? 32.963 -7.702 -26.190 1.00 75.94 206 SER A O 1
ATOM 1611 N N . GLN A 1 207 ? 32.335 -7.409 -24.046 1.00 72.31 207 GLN A N 1
ATOM 1612 C CA . GLN A 1 207 ? 31.509 -8.601 -23.901 1.00 72.31 207 GLN A CA 1
ATOM 1613 C C . GLN A 1 207 ? 30.250 -8.510 -24.774 1.00 72.31 207 GLN A C 1
ATOM 1615 O O . GLN A 1 207 ? 29.995 -9.422 -25.566 1.00 72.31 207 GLN A O 1
ATOM 1620 N N . MET A 1 208 ? 29.499 -7.401 -24.719 1.00 73.38 208 MET A N 1
ATOM 1621 C CA . MET A 1 208 ? 28.312 -7.242 -25.570 1.00 73.38 208 MET A CA 1
ATOM 1622 C C . MET A 1 208 ? 28.673 -7.039 -27.036 1.00 73.38 208 MET A C 1
ATOM 1624 O O . MET A 1 208 ? 27.967 -7.549 -27.903 1.00 73.38 208 MET A O 1
ATOM 1628 N N . ASN A 1 209 ? 29.811 -6.415 -27.342 1.00 73.25 209 ASN A N 1
ATOM 1629 C CA . ASN A 1 209 ? 30.316 -6.344 -28.715 1.00 73.25 209 ASN A CA 1
ATOM 1630 C C . ASN A 1 209 ? 30.681 -7.732 -29.275 1.00 73.25 209 ASN A C 1
ATOM 1632 O O . ASN A 1 209 ? 30.366 -8.049 -30.426 1.00 73.25 209 ASN A O 1
ATOM 1636 N N . SER A 1 210 ? 31.239 -8.620 -28.451 1.00 72.62 210 SER A N 1
ATOM 1637 C CA . SER A 1 210 ? 31.470 -10.024 -28.826 1.00 72.62 210 SER A CA 1
ATOM 1638 C C . SER A 1 210 ? 30.160 -10.791 -29.037 1.00 72.62 210 SER A C 1
ATOM 1640 O O . SER A 1 210 ? 30.031 -11.573 -29.976 1.00 72.62 210 SER A O 1
ATOM 1642 N N . MET A 1 211 ? 29.144 -10.541 -28.210 1.00 66.44 211 MET A N 1
ATOM 1643 C CA . MET A 1 211 ? 27.831 -11.170 -28.372 1.00 66.44 211 MET A CA 1
ATOM 1644 C C . MET A 1 211 ? 27.097 -10.667 -29.628 1.00 66.44 211 MET A C 1
ATOM 1646 O O . MET A 1 211 ? 26.529 -11.465 -30.371 1.00 66.44 211 MET A O 1
ATOM 1650 N N . ARG A 1 212 ? 27.171 -9.364 -29.920 1.00 68.81 212 ARG A N 1
ATOM 1651 C CA . ARG A 1 212 ? 26.624 -8.731 -31.134 1.00 68.81 212 ARG A CA 1
ATOM 1652 C C . ARG A 1 212 ? 27.241 -9.302 -32.412 1.00 68.81 212 ARG A C 1
ATOM 1654 O O . ARG A 1 212 ? 26.510 -9.633 -33.346 1.00 68.81 212 ARG A O 1
ATOM 1661 N N . THR A 1 213 ? 28.564 -9.491 -32.431 1.00 68.62 213 THR A N 1
ATOM 1662 C CA . THR A 1 213 ? 29.266 -10.103 -33.575 1.00 68.62 213 THR A CA 1
ATOM 1663 C C . THR A 1 213 ? 28.877 -11.567 -33.784 1.00 68.62 213 THR A C 1
ATOM 1665 O O . THR A 1 213 ? 28.675 -11.975 -34.923 1.00 68.62 213 THR A O 1
ATOM 1668 N N . LEU A 1 214 ? 28.687 -12.348 -32.713 1.00 69.75 214 LEU A N 1
ATOM 1669 C CA . LEU A 1 214 ? 28.190 -13.729 -32.813 1.00 69.75 214 LEU A CA 1
ATOM 1670 C C . LEU A 1 214 ? 26.747 -13.816 -33.334 1.00 69.75 214 LEU A C 1
ATOM 1672 O O . LEU A 1 214 ? 26.402 -14.781 -34.013 1.00 69.75 214 LEU A O 1
ATOM 1676 N N . LEU A 1 215 ? 25.913 -12.824 -33.017 1.00 67.00 215 LEU A N 1
ATOM 1677 C CA . LEU A 1 215 ? 24.509 -12.753 -33.433 1.00 67.00 215 LEU A CA 1
ATOM 1678 C C . LEU A 1 215 ? 24.305 -12.087 -34.806 1.00 67.00 215 LEU A C 1
ATOM 1680 O O . LEU A 1 215 ? 23.162 -11.968 -35.242 1.00 67.00 215 LEU A O 1
ATOM 1684 N N . ASN A 1 216 ? 25.376 -11.656 -35.490 1.00 65.25 216 ASN A N 1
ATOM 1685 C CA . ASN A 1 216 ? 25.318 -10.852 -36.722 1.00 65.25 216 ASN A CA 1
ATOM 1686 C C . ASN A 1 216 ? 24.396 -9.623 -36.604 1.00 65.25 216 ASN A C 1
ATOM 1688 O O . ASN A 1 216 ? 23.757 -9.220 -37.576 1.00 65.25 216 ASN A O 1
ATOM 1692 N N . ASN A 1 217 ? 24.318 -9.032 -35.410 1.00 64.88 217 ASN A N 1
ATOM 1693 C CA . ASN A 1 217 ? 23.512 -7.849 -35.149 1.00 64.88 217 ASN A CA 1
ATOM 1694 C C . ASN A 1 217 ? 24.449 -6.650 -34.931 1.00 64.88 217 ASN A C 1
ATOM 1696 O O . ASN A 1 217 ? 25.117 -6.607 -33.893 1.00 64.88 217 ASN A O 1
ATOM 1700 N N . PRO A 1 218 ? 24.572 -5.714 -35.892 1.00 61.47 218 PRO A N 1
ATOM 1701 C CA . PRO A 1 218 ? 25.391 -4.525 -35.695 1.00 61.47 218 PRO A CA 1
ATOM 1702 C C . PRO A 1 218 ? 24.837 -3.720 -34.511 1.00 61.47 218 PRO A C 1
ATOM 1704 O O . PRO A 1 218 ? 23.636 -3.495 -34.411 1.00 61.47 218 PRO A O 1
ATOM 1707 N N . GLY A 1 219 ? 25.712 -3.307 -33.588 1.00 60.25 219 GLY A N 1
ATOM 1708 C CA . GLY A 1 219 ? 25.315 -2.543 -32.395 1.00 60.25 219 GLY A CA 1
ATOM 1709 C C . GLY A 1 219 ? 24.731 -1.159 -32.704 1.00 60.25 219 GLY A C 1
ATOM 1710 O O . GLY A 1 219 ? 24.107 -0.551 -31.833 1.00 60.25 219 GLY A O 1
ATOM 1711 N N . ASP A 1 220 ? 24.905 -0.693 -33.940 1.00 64.62 220 ASP A N 1
ATOM 1712 C CA . ASP A 1 220 ? 24.436 0.597 -34.421 1.00 64.62 220 ASP A CA 1
ATOM 1713 C C . ASP A 1 220 ? 23.172 0.458 -35.267 1.00 64.62 220 ASP A C 1
ATOM 1715 O O . ASP A 1 220 ? 23.049 -0.418 -36.130 1.00 64.62 220 ASP A O 1
ATOM 1719 N N . ARG A 1 221 ? 22.227 1.368 -35.022 1.00 63.59 221 ARG A N 1
ATOM 1720 C CA . ARG A 1 221 ? 20.950 1.423 -35.730 1.00 63.59 221 ARG A CA 1
ATOM 1721 C C . ARG A 1 221 ? 21.188 1.756 -37.211 1.00 63.59 221 ARG A C 1
ATOM 1723 O O . ARG A 1 221 ? 21.771 2.803 -37.500 1.00 63.59 221 ARG A O 1
ATOM 1730 N N . PRO A 1 222 ? 20.692 0.942 -38.163 1.00 65.62 222 PRO A N 1
ATOM 1731 C CA . PRO A 1 222 ? 20.716 1.306 -39.574 1.00 65.62 222 PRO A CA 1
ATOM 1732 C C . PRO A 1 222 ? 19.897 2.587 -39.812 1.00 65.62 222 PRO A C 1
ATOM 1734 O O . PRO A 1 222 ? 18.805 2.717 -39.245 1.00 65.62 222 PRO A O 1
ATOM 1737 N N . PRO A 1 223 ? 20.357 3.517 -40.667 1.00 60.47 223 PRO A N 1
ATOM 1738 C CA . PRO A 1 223 ? 19.577 4.697 -41.026 1.00 60.47 223 PRO A CA 1
ATOM 1739 C C . PRO A 1 223 ? 18.204 4.289 -41.583 1.00 60.47 223 PRO A C 1
ATOM 1741 O O . PRO A 1 223 ? 18.127 3.531 -42.548 1.00 60.47 223 PRO A O 1
ATOM 1744 N N . GLY A 1 224 ? 17.118 4.770 -40.969 1.00 62.25 224 GLY A N 1
ATOM 1745 C CA . GLY A 1 224 ? 15.740 4.468 -41.386 1.00 62.25 224 GLY A CA 1
ATOM 1746 C C . GLY A 1 224 ? 15.116 3.198 -40.789 1.00 62.25 224 GLY A C 1
ATOM 1747 O O . GLY A 1 224 ? 13.976 2.880 -41.120 1.00 62.25 224 GLY A O 1
ATOM 1748 N N . ALA A 1 225 ? 15.813 2.475 -39.903 1.00 61.12 225 ALA A N 1
ATOM 1749 C CA . ALA A 1 225 ? 15.220 1.356 -39.169 1.00 61.12 225 ALA A CA 1
ATOM 1750 C C . ALA A 1 225 ? 14.207 1.842 -38.104 1.00 61.12 225 ALA A C 1
ATOM 1752 O O . ALA A 1 225 ? 14.457 2.858 -37.450 1.00 61.12 225 ALA A O 1
ATOM 1753 N N . PRO A 1 226 ? 13.089 1.121 -37.884 1.00 59.09 226 PRO A N 1
ATOM 1754 C CA . PRO A 1 226 ? 12.043 1.536 -36.947 1.00 59.09 226 PRO A CA 1
ATOM 1755 C C . PRO A 1 226 ? 12.542 1.663 -35.495 1.00 59.09 226 PRO A C 1
ATOM 1757 O O . PRO A 1 226 ? 13.390 0.883 -35.054 1.00 59.09 226 PRO A O 1
ATOM 1760 N N . ALA A 1 227 ? 11.965 2.636 -34.772 1.00 57.75 227 ALA A N 1
ATOM 1761 C CA . ALA A 1 227 ? 12.162 2.995 -33.356 1.00 57.75 227 ALA A CA 1
ATOM 1762 C C . ALA A 1 227 ? 11.742 1.887 -32.356 1.00 57.75 227 ALA A C 1
ATOM 1764 O O . ALA A 1 227 ? 10.769 2.058 -31.632 1.00 57.75 227 ALA A O 1
ATOM 1765 N N . ARG A 1 228 ? 12.358 0.694 -32.392 1.00 60.53 228 ARG A N 1
ATOM 1766 C CA . ARG A 1 228 ? 12.007 -0.447 -31.512 1.00 60.53 228 ARG A CA 1
ATOM 1767 C C . ARG A 1 228 ? 13.211 -1.243 -31.008 1.00 60.53 228 ARG A C 1
ATOM 1769 O O . ARG A 1 228 ? 13.155 -2.473 -30.933 1.00 60.53 228 ARG A O 1
ATOM 1776 N N . ASP A 1 229 ? 14.322 -0.571 -30.736 1.00 66.31 229 ASP A N 1
ATOM 1777 C CA . ASP A 1 229 ? 15.502 -1.242 -30.197 1.00 66.31 229 ASP A CA 1
ATOM 1778 C C . ASP A 1 229 ? 15.517 -1.236 -28.653 1.00 66.31 229 ASP A C 1
ATOM 1780 O O . ASP A 1 229 ? 14.605 -0.747 -27.975 1.00 66.31 229 ASP A O 1
ATOM 1784 N N . TRP A 1 230 ? 16.547 -1.854 -28.075 1.00 72.06 230 TRP A N 1
ATOM 1785 C CA . TRP A 1 230 ? 16.712 -1.907 -26.624 1.00 72.06 230 TRP A CA 1
ATOM 1786 C C . TRP A 1 230 ? 16.971 -0.521 -26.015 1.00 72.06 230 TRP A C 1
ATOM 1788 O O . TRP A 1 230 ? 16.722 -0.342 -24.828 1.00 72.06 230 TRP A O 1
ATOM 1798 N N . ARG A 1 231 ? 17.453 0.451 -26.803 1.00 73.50 231 ARG A N 1
ATOM 1799 C CA . ARG A 1 231 ? 17.749 1.812 -26.343 1.00 73.50 231 ARG A CA 1
ATOM 1800 C C . ARG A 1 231 ? 16.469 2.595 -26.151 1.00 73.50 231 ARG A C 1
ATOM 1802 O O . ARG A 1 231 ? 16.300 3.224 -25.113 1.00 73.50 231 ARG A O 1
ATOM 1809 N N . ASP A 1 232 ? 15.566 2.488 -27.126 1.00 68.38 232 ASP A N 1
ATOM 1810 C CA . ASP A 1 232 ? 14.214 3.032 -27.035 1.00 68.38 232 ASP A CA 1
ATOM 1811 C C . ASP A 1 232 ? 13.530 2.451 -25.777 1.00 68.38 232 ASP A C 1
ATOM 1813 O O . ASP A 1 232 ? 13.055 3.184 -24.914 1.00 68.38 232 ASP A O 1
ATOM 1817 N N . SER A 1 233 ? 13.629 1.129 -25.591 1.00 67.44 233 SER A N 1
ATOM 1818 C CA . SER A 1 233 ? 13.096 0.426 -24.411 1.00 67.44 233 SER A CA 1
ATOM 1819 C C . SER A 1 233 ? 13.720 0.894 -23.090 1.00 67.44 233 SER A C 1
ATOM 1821 O O . SER A 1 233 ? 13.019 1.046 -22.091 1.00 67.44 233 SER A O 1
ATOM 1823 N N . PHE A 1 234 ? 15.036 1.108 -23.063 1.00 73.38 234 PHE A N 1
ATOM 1824 C CA . PHE A 1 234 ? 15.764 1.559 -21.879 1.00 73.38 234 PHE A CA 1
ATOM 1825 C C . PHE A 1 234 ? 15.383 2.992 -21.498 1.00 73.38 234 PHE A C 1
ATOM 1827 O O . PHE A 1 234 ? 15.149 3.265 -20.320 1.00 73.38 234 PHE A O 1
ATOM 1834 N N . ASN A 1 235 ? 15.282 3.889 -22.481 1.00 73.56 235 ASN A N 1
ATOM 1835 C CA . ASN A 1 235 ? 14.880 5.275 -22.262 1.00 73.56 235 ASN A CA 1
ATOM 1836 C C . ASN A 1 235 ? 13.443 5.344 -21.733 1.00 73.56 235 ASN A C 1
ATOM 1838 O O . ASN A 1 235 ? 13.226 5.921 -20.671 1.00 73.56 235 ASN A O 1
ATOM 1842 N N . SER A 1 236 ? 12.496 4.645 -22.370 1.00 67.44 236 SER A N 1
ATOM 1843 C CA . SER A 1 236 ? 11.111 4.570 -21.883 1.00 67.44 236 SER A CA 1
ATOM 1844 C C . SER A 1 236 ? 11.019 3.956 -20.484 1.00 67.44 236 SER A C 1
ATOM 1846 O O . SER A 1 236 ? 10.308 4.467 -19.626 1.00 67.44 236 SER A O 1
ATOM 1848 N N . THR A 1 237 ? 11.769 2.882 -20.212 1.00 70.88 237 THR A N 1
ATOM 1849 C CA . THR A 1 237 ? 11.805 2.264 -18.873 1.00 70.88 237 THR A CA 1
ATOM 1850 C C . THR A 1 237 ? 12.350 3.238 -17.829 1.00 70.88 237 THR A C 1
ATOM 1852 O O . THR A 1 237 ? 11.826 3.306 -16.721 1.00 70.88 237 THR A O 1
ATOM 1855 N N . SER A 1 238 ? 13.373 4.018 -18.181 1.00 74.50 238 SER A N 1
ATOM 1856 C CA . SER A 1 238 ? 13.968 5.015 -17.287 1.00 74.50 238 SER A CA 1
ATOM 1857 C C . SER A 1 238 ? 12.994 6.145 -16.964 1.00 74.50 238 SER A C 1
ATOM 1859 O O . SER A 1 238 ? 12.881 6.529 -15.802 1.00 74.50 238 SER A O 1
ATOM 1861 N N . GLU A 1 239 ? 12.249 6.630 -17.957 1.00 69.25 239 GLU A N 1
ATOM 1862 C CA . GLU A 1 239 ? 11.199 7.634 -17.762 1.00 69.25 239 GLU A CA 1
ATOM 1863 C C . GLU A 1 239 ? 10.057 7.098 -16.889 1.00 69.25 239 GLU A C 1
ATOM 1865 O O . GLU A 1 239 ? 9.657 7.752 -15.924 1.00 69.25 239 GLU A O 1
ATOM 1870 N N . ILE A 1 240 ? 9.574 5.880 -17.164 1.00 69.88 240 ILE A N 1
ATOM 1871 C CA . ILE A 1 240 ? 8.514 5.231 -16.377 1.00 69.88 240 ILE A CA 1
ATOM 1872 C C . ILE A 1 240 ? 8.950 5.042 -14.924 1.00 69.88 240 ILE A C 1
ATOM 1874 O O . ILE A 1 240 ? 8.191 5.370 -14.015 1.00 69.88 240 ILE A O 1
ATOM 1878 N N . LEU A 1 241 ? 10.161 4.535 -14.684 1.00 71.94 241 LEU A N 1
ATOM 1879 C CA . LEU A 1 241 ? 10.668 4.330 -13.327 1.00 71.94 241 LEU A CA 1
ATOM 1880 C C . LEU A 1 241 ? 10.874 5.661 -12.595 1.00 71.94 241 LEU A C 1
ATOM 1882 O O . LEU A 1 241 ? 10.536 5.755 -11.418 1.00 71.94 241 LEU A O 1
ATOM 1886 N N . ALA A 1 242 ? 11.342 6.708 -13.276 1.00 73.81 242 ALA A N 1
ATOM 1887 C CA . ALA A 1 242 ? 11.455 8.036 -12.678 1.00 73.81 242 ALA A CA 1
ATOM 1888 C C . ALA A 1 242 ? 10.084 8.593 -12.248 1.00 73.81 242 ALA A C 1
ATOM 1890 O O . ALA A 1 242 ? 9.942 9.071 -11.121 1.00 73.81 242 ALA A O 1
ATOM 1891 N N . MET A 1 243 ? 9.062 8.476 -13.103 1.00 68.94 243 MET A N 1
ATOM 1892 C CA . MET A 1 243 ? 7.689 8.873 -12.763 1.00 68.94 243 MET A CA 1
ATOM 1893 C C . MET A 1 243 ? 7.113 8.022 -11.631 1.00 68.94 243 MET A C 1
ATOM 1895 O O . MET A 1 243 ? 6.504 8.555 -10.706 1.00 68.94 243 MET A O 1
ATOM 1899 N N . LEU A 1 244 ? 7.336 6.708 -11.665 1.00 72.88 244 LEU A N 1
ATOM 1900 C CA . LEU A 1 244 ? 6.881 5.785 -10.630 1.00 72.88 244 LEU A CA 1
ATOM 1901 C C . LEU A 1 244 ? 7.496 6.122 -9.267 1.00 72.88 244 LEU A C 1
ATOM 1903 O O . LEU A 1 244 ? 6.787 6.127 -8.265 1.00 72.88 244 LEU A O 1
ATOM 1907 N N . ALA A 1 245 ? 8.790 6.446 -9.224 1.00 79.50 245 ALA A N 1
ATOM 1908 C CA . ALA A 1 245 ? 9.468 6.860 -7.999 1.00 79.50 245 ALA A CA 1
ATOM 1909 C C . ALA A 1 245 ? 8.875 8.157 -7.426 1.00 79.50 245 ALA A C 1
ATOM 1911 O O . ALA A 1 245 ? 8.627 8.234 -6.223 1.00 79.50 245 ALA A O 1
ATOM 1912 N N . GLN A 1 246 ? 8.601 9.150 -8.281 1.00 77.38 246 GLN A N 1
ATOM 1913 C CA . GLN A 1 246 ? 7.958 10.407 -7.879 1.00 77.38 246 GLN A CA 1
ATOM 1914 C C . GLN A 1 246 ? 6.526 10.179 -7.377 1.00 77.38 246 GLN A C 1
ATOM 1916 O O . GLN A 1 246 ? 6.157 10.698 -6.328 1.00 77.38 246 GLN A O 1
ATOM 1921 N N . PHE A 1 247 ? 5.748 9.351 -8.077 1.00 79.06 247 PHE A N 1
ATOM 1922 C CA . PHE A 1 247 ? 4.376 8.997 -7.712 1.00 79.06 247 PHE A CA 1
ATOM 1923 C C . PHE A 1 247 ? 4.300 8.252 -6.379 1.00 79.06 247 PHE A C 1
ATOM 1925 O O . PHE A 1 247 ? 3.582 8.683 -5.480 1.00 79.06 247 PHE A O 1
ATOM 1932 N N . ILE A 1 248 ? 5.080 7.176 -6.206 1.00 82.38 248 ILE A N 1
ATOM 1933 C CA . ILE A 1 248 ? 5.122 6.438 -4.934 1.00 82.38 248 ILE A CA 1
ATOM 1934 C C . ILE A 1 248 ? 5.680 7.332 -3.815 1.00 82.38 248 ILE A C 1
ATOM 1936 O O . ILE A 1 248 ? 5.256 7.217 -2.668 1.00 82.38 248 ILE A O 1
ATOM 1940 N N . GLY A 1 249 ? 6.583 8.263 -4.140 1.00 83.44 249 GLY A N 1
ATOM 1941 C CA . GLY A 1 249 ? 7.101 9.265 -3.209 1.00 83.44 249 GLY A CA 1
ATOM 1942 C C . GLY A 1 249 ? 6.044 10.205 -2.618 1.00 83.44 249 GLY A C 1
ATOM 1943 O O . GLY A 1 249 ? 6.310 10.815 -1.585 1.00 83.44 249 GLY A O 1
ATOM 1944 N N . CYS A 1 250 ? 4.852 10.294 -3.215 1.00 82.25 250 CYS A N 1
ATOM 1945 C CA . CYS A 1 250 ? 3.729 11.068 -2.682 1.00 82.25 250 CYS A CA 1
ATOM 1946 C C . CYS A 1 250 ? 2.909 10.327 -1.622 1.00 82.25 250 CYS A C 1
ATOM 1948 O O . CYS A 1 250 ? 2.005 10.921 -1.030 1.00 82.25 250 CYS A O 1
ATOM 1950 N N . PHE A 1 251 ? 3.180 9.040 -1.395 1.00 84.88 251 PHE A N 1
ATOM 1951 C CA . PHE A 1 251 ? 2.392 8.203 -0.499 1.00 84.88 251 PHE A CA 1
ATOM 1952 C C . PHE A 1 251 ? 3.111 7.924 0.806 1.00 84.88 251 PHE A C 1
ATOM 1954 O O . PHE A 1 251 ? 4.327 7.739 0.861 1.00 84.88 251 PHE A O 1
ATOM 1961 N N . ASP A 1 252 ? 2.316 7.832 1.865 1.00 83.81 252 ASP A N 1
ATOM 1962 C CA . ASP A 1 252 ? 2.803 7.382 3.154 1.00 83.81 252 ASP A CA 1
ATOM 1963 C C . ASP A 1 252 ? 2.749 5.853 3.184 1.00 83.81 252 ASP A C 1
ATOM 1965 O O . ASP A 1 252 ? 1.671 5.266 3.294 1.00 83.81 252 ASP A O 1
ATOM 1969 N N . LEU A 1 253 ? 3.905 5.210 3.009 1.00 84.50 253 LEU A N 1
ATOM 1970 C CA . LEU A 1 253 ? 4.033 3.749 3.029 1.00 84.50 253 LEU A CA 1
ATOM 1971 C C . LEU A 1 253 ? 4.116 3.184 4.454 1.00 84.50 253 LEU A C 1
ATOM 1973 O O . LEU A 1 253 ? 3.965 1.976 4.637 1.00 84.50 253 LEU A O 1
ATOM 1977 N N . ASP A 1 254 ? 4.322 4.031 5.465 1.00 88.50 254 ASP A N 1
ATOM 1978 C CA . ASP A 1 254 ? 4.298 3.623 6.866 1.00 88.50 254 ASP A CA 1
ATOM 1979 C C . ASP A 1 254 ? 2.856 3.628 7.379 1.00 88.50 254 ASP A C 1
ATOM 1981 O O . ASP A 1 254 ? 2.367 4.589 7.973 1.00 88.50 254 ASP A O 1
ATOM 1985 N N . LYS A 1 255 ? 2.111 2.569 7.071 1.00 90.50 255 LYS A N 1
ATOM 1986 C CA . LYS A 1 255 ? 0.661 2.566 7.285 1.00 90.50 255 LYS A CA 1
ATOM 1987 C C . LYS A 1 255 ? 0.225 2.292 8.707 1.00 90.50 255 LYS A C 1
ATOM 1989 O O . LYS A 1 255 ? -0.824 2.793 9.098 1.00 90.50 255 LYS A O 1
ATOM 1994 N N . PHE A 1 256 ? 0.974 1.504 9.467 1.00 94.06 256 PHE A N 1
ATOM 1995 C CA . PHE A 1 256 ? 0.500 0.975 10.741 1.00 94.06 256 PHE A CA 1
ATOM 1996 C C . PHE A 1 256 ? 1.096 1.719 11.930 1.00 94.06 256 PHE A C 1
ATOM 1998 O O . PHE A 1 256 ? 2.308 1.758 12.102 1.00 94.06 256 PHE A O 1
ATOM 2005 N N . GLN A 1 257 ? 0.235 2.229 12.807 1.00 95.25 257 GLN A N 1
ATOM 2006 C CA . GLN A 1 257 ? 0.643 2.924 14.023 1.00 95.25 257 GLN A CA 1
ATOM 2007 C C . GLN A 1 257 ? 0.076 2.218 15.257 1.00 95.25 257 GLN A C 1
ATOM 2009 O O . GLN A 1 257 ? -1.134 2.019 15.380 1.00 95.25 257 GLN A O 1
ATOM 2014 N N . ALA A 1 258 ? 0.961 1.846 16.180 1.00 96.69 258 ALA A N 1
ATOM 2015 C CA . ALA A 1 258 ? 0.578 1.198 17.428 1.00 96.69 258 ALA A CA 1
ATOM 2016 C C . ALA A 1 258 ? -0.014 2.214 18.410 1.00 96.69 258 ALA A C 1
ATOM 2018 O O . ALA A 1 258 ? 0.503 3.324 18.556 1.00 96.69 258 ALA A O 1
ATOM 2019 N N . VAL A 1 259 ? -1.069 1.819 19.120 1.00 97.12 259 VAL A N 1
ATOM 2020 C CA . VAL A 1 259 ? -1.631 2.581 20.237 1.00 97.12 259 VAL A CA 1
ATOM 2021 C C . VAL A 1 259 ? -1.929 1.655 21.423 1.00 97.12 259 VAL A C 1
ATOM 2023 O O . VAL A 1 259 ? -2.362 0.512 21.242 1.00 97.12 259 VAL A O 1
ATOM 2026 N N . PRO A 1 260 ? -1.724 2.122 22.667 1.00 95.00 260 PRO A N 1
ATOM 2027 C CA . PRO A 1 260 ? -1.715 1.243 23.835 1.00 95.00 260 PRO A CA 1
ATOM 2028 C C . PRO A 1 260 ? -3.092 0.666 24.178 1.00 95.00 260 PRO A C 1
ATOM 2030 O O . PRO A 1 260 ? -3.176 -0.481 24.610 1.00 95.00 260 PRO A O 1
ATOM 2033 N N . THR A 1 261 ? -4.171 1.434 23.991 1.00 95.06 261 THR A N 1
ATOM 2034 C CA . THR A 1 261 ? -5.534 0.998 24.325 1.00 95.06 261 THR A CA 1
ATOM 2035 C C . THR A 1 261 ? -6.550 1.389 23.257 1.00 95.06 261 THR A C 1
ATOM 2037 O O . THR A 1 261 ? -6.336 2.310 22.468 1.00 95.06 261 THR A O 1
ATOM 2040 N N . GLU A 1 262 ? -7.713 0.738 23.292 1.00 95.56 262 GLU A N 1
ATOM 2041 C CA . GLU A 1 262 ? -8.852 1.075 22.437 1.00 95.56 262 GLU A CA 1
ATOM 2042 C C . GLU A 1 262 ? -9.363 2.508 22.651 1.00 95.56 262 GLU A C 1
ATOM 2044 O O . GLU A 1 262 ? -9.816 3.135 21.698 1.00 95.56 262 GLU A O 1
ATOM 2049 N N . ALA A 1 263 ? -9.264 3.058 23.866 1.00 95.75 263 ALA A N 1
ATOM 2050 C CA . ALA A 1 263 ? -9.658 4.442 24.126 1.00 95.75 263 ALA A CA 1
ATOM 2051 C C . ALA A 1 263 ? -8.722 5.430 23.413 1.00 95.75 263 ALA A C 1
ATOM 2053 O O . ALA A 1 263 ? -9.194 6.350 22.747 1.00 95.75 263 ALA A O 1
ATOM 2054 N N . ASN A 1 264 ? -7.408 5.183 23.478 1.00 96.69 264 ASN A N 1
ATOM 2055 C CA . ASN A 1 264 ? -6.414 5.968 22.742 1.00 96.69 264 ASN A CA 1
ATOM 2056 C C . ASN A 1 264 ? -6.592 5.828 21.226 1.00 96.69 264 ASN A C 1
ATOM 2058 O O . ASN A 1 264 ? -6.441 6.809 20.509 1.00 96.69 264 ASN A O 1
ATOM 2062 N N . LEU A 1 265 ? -6.948 4.632 20.743 1.00 97.19 265 LEU A N 1
ATOM 2063 C CA . LEU A 1 265 ? -7.262 4.409 19.332 1.00 97.19 265 LEU A CA 1
ATOM 2064 C C . LEU A 1 265 ? -8.425 5.290 18.872 1.00 97.19 265 LEU A C 1
ATOM 2066 O O . LEU A 1 265 ? -8.346 5.890 17.806 1.00 97.19 265 LEU A O 1
ATOM 2070 N N . VAL A 1 266 ? -9.494 5.381 19.668 1.00 96.00 266 VAL A N 1
ATOM 2071 C CA . VAL A 1 266 ? -10.653 6.222 19.338 1.00 96.00 266 VAL A CA 1
ATOM 2072 C C . VAL A 1 266 ? -10.273 7.702 19.356 1.00 96.00 266 VAL A C 1
ATOM 2074 O O . VAL A 1 266 ? -10.569 8.413 18.399 1.00 96.00 266 VAL A O 1
ATOM 2077 N N . GLU A 1 267 ? -9.582 8.168 20.393 1.00 96.31 267 GLU A N 1
ATOM 2078 C CA . GLU A 1 267 ? -9.137 9.564 20.486 1.00 96.31 267 GLU A CA 1
ATOM 2079 C C . GLU A 1 267 ? -8.260 9.969 19.292 1.00 96.31 267 GLU A C 1
ATOM 2081 O O . GLU A 1 267 ? -8.532 10.971 18.626 1.00 96.31 267 GLU A O 1
ATOM 2086 N N . GLU A 1 268 ? -7.259 9.149 18.968 1.00 96.12 268 GLU A N 1
ATOM 2087 C CA . GLU A 1 268 ? -6.343 9.410 17.861 1.00 96.12 268 GLU A CA 1
ATOM 2088 C C . GLU A 1 268 ? -7.036 9.278 16.498 1.00 96.12 268 GLU A C 1
ATOM 2090 O O . GLU A 1 268 ? -6.774 10.072 15.593 1.00 96.12 268 GLU A O 1
ATOM 2095 N N . SER A 1 269 ? -7.989 8.348 16.351 1.00 95.25 269 SER A N 1
ATOM 2096 C CA . SER A 1 269 ? -8.788 8.235 15.124 1.00 95.25 269 SER A CA 1
ATOM 2097 C C . SER A 1 269 ? -9.591 9.505 14.842 1.00 95.25 269 SER A C 1
ATOM 2099 O O . SER A 1 269 ? -9.602 9.981 13.711 1.00 95.25 269 SER A O 1
ATOM 2101 N N . LEU A 1 270 ? -10.180 10.127 15.869 1.00 94.88 270 LEU A N 1
ATOM 2102 C CA . LEU A 1 270 ? -10.925 11.381 15.727 1.00 94.88 270 LEU A CA 1
ATOM 2103 C C . LEU A 1 270 ? -10.016 12.561 15.360 1.00 94.88 270 LEU A C 1
ATOM 2105 O O . LEU A 1 270 ? -10.468 13.500 14.701 1.00 94.88 270 LEU A O 1
ATOM 2109 N N . ARG A 1 271 ? -8.745 12.538 15.781 1.00 95.31 271 ARG A N 1
ATOM 2110 C CA . ARG A 1 271 ? -7.741 13.518 15.346 1.00 95.31 271 ARG A CA 1
ATOM 2111 C C . ARG A 1 271 ? -7.392 13.312 13.872 1.00 95.31 271 ARG A C 1
ATOM 2113 O O . ARG A 1 271 ? -7.469 14.263 13.102 1.00 95.31 271 ARG A O 1
ATOM 2120 N N . LEU A 1 272 ? -7.068 12.080 13.481 1.00 93.81 272 LEU A N 1
ATOM 2121 C CA . LEU A 1 272 ? -6.696 11.733 12.107 1.00 93.81 272 LEU A CA 1
ATOM 2122 C C . LEU A 1 272 ? -7.844 11.931 11.108 1.00 93.81 272 LEU A C 1
ATOM 2124 O O . LEU A 1 272 ? -7.585 12.308 9.970 1.00 93.81 272 LEU A O 1
ATOM 2128 N N . LEU A 1 273 ? -9.098 11.745 11.527 1.00 91.88 273 LEU A N 1
ATOM 2129 C CA . LEU A 1 273 ? -10.279 12.038 10.707 1.00 91.88 273 LEU A CA 1
ATOM 2130 C C . LEU A 1 273 ? -10.362 13.521 10.329 1.00 91.88 273 LEU A C 1
ATOM 2132 O O . LEU A 1 273 ? -10.626 13.843 9.177 1.00 91.88 273 LEU A O 1
ATOM 2136 N N . LYS A 1 274 ? -10.065 14.437 11.263 1.00 91.06 274 LYS A N 1
ATOM 2137 C CA . LYS A 1 274 ? -10.027 15.888 10.978 1.00 91.06 274 LYS A CA 1
ATOM 2138 C C . LYS A 1 274 ? -8.919 16.276 10.003 1.00 91.06 274 LYS A C 1
ATOM 2140 O O . LYS A 1 274 ? -9.002 17.327 9.379 1.00 91.06 274 LYS A O 1
ATOM 2145 N N . GLU A 1 275 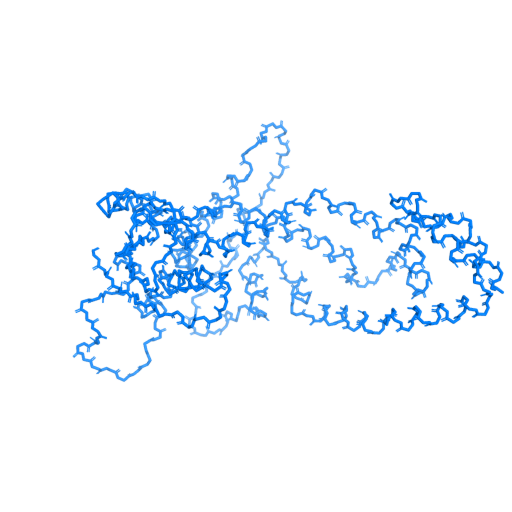? -7.874 15.460 9.930 1.00 89.94 275 GLU A N 1
ATOM 2146 C CA . GLU A 1 275 ? -6.746 15.634 9.016 1.00 89.94 275 GLU A CA 1
ATOM 2147 C C . GLU A 1 275 ? -6.927 14.847 7.709 1.00 89.94 275 GLU A C 1
ATOM 2149 O O . GLU A 1 275 ? -6.003 14.847 6.902 1.00 89.94 275 GLU A O 1
ATOM 2154 N N . GLU A 1 276 ? -8.069 14.167 7.513 1.00 86.12 276 GLU A N 1
ATOM 2155 C CA . GLU A 1 276 ? -8.353 13.274 6.373 1.00 86.12 276 GLU A CA 1
ATOM 2156 C C . GLU A 1 276 ? -7.298 12.166 6.183 1.00 86.12 276 GLU A C 1
ATOM 2158 O O . GLU A 1 276 ? -7.003 11.714 5.078 1.00 86.12 276 GLU A O 1
ATOM 2163 N N . LYS A 1 277 ? -6.706 11.719 7.295 1.00 89.88 277 LYS A N 1
ATOM 2164 C CA . LYS A 1 277 ? -5.616 10.731 7.347 1.00 89.88 277 LYS A CA 1
ATOM 2165 C C . LYS A 1 277 ? -5.978 9.477 8.125 1.00 89.88 277 LYS A C 1
ATOM 2167 O O . LYS A 1 277 ? -5.115 8.639 8.377 1.00 89.88 277 LYS A O 1
ATOM 2172 N N . PHE A 1 278 ? -7.225 9.324 8.546 1.00 92.69 278 PHE A N 1
ATOM 2173 C CA . PHE A 1 278 ? -7.672 8.086 9.167 1.00 92.69 278 PHE A CA 1
ATOM 2174 C C . PHE A 1 278 ? -8.150 7.115 8.093 1.00 92.69 278 PHE A C 1
ATOM 2176 O O . PHE A 1 278 ? -9.028 7.460 7.311 1.00 92.69 278 PHE A O 1
ATOM 2183 N N . TRP A 1 279 ? -7.590 5.905 8.065 1.00 93.38 279 TRP A N 1
ATOM 2184 C CA . TRP A 1 279 ? -8.096 4.839 7.200 1.00 93.38 279 TRP A CA 1
ATOM 2185 C C . TRP A 1 279 ? -8.901 3.816 8.001 1.00 93.38 279 TRP A C 1
ATOM 2187 O O . TRP A 1 279 ? -10.069 3.567 7.706 1.00 93.38 279 TRP A O 1
ATOM 2197 N N . ALA A 1 280 ? -8.291 3.240 9.040 1.00 95.44 280 ALA A N 1
ATOM 2198 C CA . ALA A 1 280 ? -8.961 2.287 9.915 1.00 95.44 280 ALA A CA 1
ATOM 2199 C C . ALA A 1 280 ? -8.272 2.151 11.277 1.00 95.44 280 ALA A C 1
ATOM 2201 O O . ALA A 1 280 ? -7.131 2.557 11.485 1.00 95.44 280 ALA A O 1
ATOM 2202 N N . GLY A 1 281 ? -8.973 1.520 12.209 1.00 96.62 281 GLY A N 1
ATOM 2203 C CA . GLY A 1 281 ? -8.477 1.099 13.505 1.00 96.62 281 GLY A CA 1
ATOM 2204 C C . GLY A 1 281 ? -8.691 -0.396 13.703 1.00 96.62 281 GLY A C 1
ATOM 2205 O O . GLY A 1 281 ? -9.812 -0.882 13.580 1.00 96.62 281 GLY A O 1
ATOM 2206 N N . ILE A 1 282 ? -7.643 -1.134 14.038 1.00 97.25 282 ILE A N 1
ATOM 2207 C CA . ILE A 1 282 ? -7.697 -2.571 14.300 1.00 97.25 282 ILE A CA 1
ATOM 2208 C C . ILE A 1 282 ? -7.568 -2.791 15.798 1.00 97.25 282 ILE A C 1
ATOM 2210 O O . ILE A 1 282 ? -6.620 -2.338 16.435 1.00 97.25 282 ILE A O 1
ATOM 2214 N N . VAL A 1 283 ? -8.514 -3.512 16.379 1.00 97.38 283 VAL A N 1
ATOM 2215 C CA . VAL A 1 283 ? -8.451 -3.873 17.793 1.00 97.38 283 VAL A CA 1
ATOM 2216 C C . VAL A 1 283 ? -8.398 -5.384 17.896 1.00 97.38 283 VAL A C 1
ATOM 2218 O O . VAL A 1 283 ? -9.370 -6.065 17.564 1.00 97.38 283 VAL A O 1
ATOM 2221 N N . PHE A 1 284 ? -7.261 -5.893 18.353 1.00 96.06 284 PHE A N 1
ATOM 2222 C CA . PHE A 1 284 ? -7.086 -7.296 18.690 1.00 96.06 284 PHE A CA 1
ATOM 2223 C C . PHE A 1 284 ? -7.666 -7.548 20.082 1.00 96.06 284 PHE A C 1
ATOM 2225 O O . PHE A 1 284 ? -7.357 -6.843 21.043 1.00 96.06 284 PHE A O 1
ATOM 2232 N N . GLU A 1 285 ? -8.546 -8.538 20.175 1.00 93.56 285 GLU A N 1
ATOM 2233 C CA . GLU A 1 285 ? -9.198 -8.947 21.414 1.00 93.56 285 GLU A CA 1
ATOM 2234 C C . GLU A 1 285 ? -8.455 -10.152 22.010 1.00 93.56 285 GLU A C 1
ATOM 2236 O O . GLU A 1 285 ? -7.838 -10.936 21.289 1.00 93.56 285 GLU A O 1
ATOM 2241 N N . ASP A 1 286 ? -8.521 -10.296 23.335 1.00 89.19 286 ASP A N 1
ATOM 2242 C CA . ASP A 1 286 ? -8.031 -11.476 24.062 1.00 89.19 286 ASP A CA 1
ATOM 2243 C C . ASP A 1 286 ? -6.527 -11.794 23.864 1.00 89.19 286 ASP A C 1
ATOM 2245 O O . ASP A 1 286 ? -6.105 -12.950 23.941 1.00 89.19 286 ASP A O 1
ATOM 2249 N N . ILE A 1 287 ? -5.695 -10.766 23.641 1.00 89.38 287 ILE A N 1
ATOM 2250 C CA . ILE A 1 287 ? -4.229 -10.888 23.568 1.00 89.38 287 ILE A CA 1
ATOM 2251 C C . ILE A 1 287 ? -3.601 -10.682 24.952 1.00 89.38 287 ILE A C 1
ATOM 2253 O O . ILE A 1 287 ? -3.821 -9.654 25.593 1.00 89.38 287 ILE A O 1
ATOM 2257 N N . ASP A 1 288 ? -2.765 -11.630 25.383 1.00 88.38 288 ASP A N 1
ATOM 2258 C CA . ASP A 1 288 ? -1.929 -11.484 26.580 1.00 88.38 288 ASP A CA 1
ATOM 2259 C C . ASP A 1 288 ? -0.790 -10.472 26.320 1.00 88.38 288 ASP A C 1
ATOM 2261 O O . ASP A 1 288 ? 0.038 -10.711 25.435 1.00 88.38 288 ASP A O 1
ATOM 2265 N N . PRO A 1 289 ? -0.696 -9.363 27.084 1.00 86.31 289 PRO A N 1
ATOM 2266 C CA . PRO A 1 289 ? 0.353 -8.358 26.909 1.00 86.31 289 PRO A CA 1
ATOM 2267 C C . PRO A 1 289 ? 1.783 -8.873 27.094 1.00 86.31 289 PRO A C 1
ATOM 2269 O O . PRO A 1 289 ? 2.715 -8.260 26.581 1.00 86.31 289 PRO A O 1
ATOM 2272 N N . GLN A 1 290 ? 1.971 -9.963 27.844 1.00 86.44 290 GLN A N 1
ATOM 2273 C CA . GLN A 1 290 ? 3.291 -10.533 28.132 1.00 86.44 290 GLN A CA 1
ATOM 2274 C C . GLN A 1 290 ? 3.679 -11.656 27.164 1.00 86.44 290 GLN A C 1
ATOM 2276 O O . GLN A 1 290 ? 4.837 -12.082 27.137 1.00 86.44 290 GLN A O 1
ATOM 2281 N N . ALA A 1 291 ? 2.735 -12.150 26.361 1.00 87.81 291 ALA A N 1
ATOM 2282 C CA . ALA A 1 291 ? 3.014 -13.201 25.401 1.00 87.81 291 ALA A CA 1
ATOM 2283 C C . ALA A 1 291 ? 3.824 -12.653 24.219 1.00 87.81 291 ALA A C 1
ATOM 2285 O O . ALA A 1 291 ? 3.484 -11.640 23.607 1.00 87.81 291 ALA A O 1
ATOM 2286 N N . SER A 1 292 ? 4.892 -13.364 23.856 1.00 86.62 292 SER A N 1
ATOM 2287 C CA . SER A 1 292 ? 5.658 -13.059 22.641 1.00 86.62 292 SER A CA 1
ATOM 2288 C C . SER A 1 292 ? 4.941 -13.508 21.366 1.00 86.62 292 SER A C 1
ATOM 2290 O O . SER A 1 292 ? 5.238 -12.997 20.293 1.00 86.62 292 SER A O 1
ATOM 2292 N N . ASP A 1 293 ? 3.991 -14.439 21.485 1.00 87.50 293 ASP A N 1
ATOM 2293 C CA . ASP A 1 293 ? 3.352 -15.125 20.365 1.00 87.50 293 ASP A CA 1
ATOM 2294 C C . ASP A 1 293 ? 1.831 -14.910 20.366 1.00 87.50 293 ASP A C 1
ATOM 2296 O O . ASP A 1 293 ? 1.233 -14.783 21.440 1.00 87.50 293 ASP A O 1
ATOM 2300 N N . PRO A 1 294 ? 1.173 -14.888 19.191 1.00 88.25 294 PRO A N 1
ATOM 2301 C CA . PRO A 1 294 ? -0.281 -14.797 19.123 1.00 88.25 294 PRO A CA 1
ATOM 2302 C C . PRO A 1 294 ? -0.971 -16.076 19.611 1.00 88.25 294 PRO A C 1
ATOM 2304 O O . PRO A 1 294 ? -0.453 -17.180 19.397 1.00 88.25 294 PRO A O 1
ATOM 2307 N N . PRO A 1 295 ? -2.151 -15.952 20.251 1.00 89.56 295 PRO A N 1
ATOM 2308 C CA . PRO A 1 295 ? -2.951 -17.100 20.660 1.00 89.56 295 PRO A CA 1
ATOM 2309 C C . PRO A 1 295 ? -3.404 -17.909 19.440 1.00 89.56 295 PRO A C 1
ATOM 2311 O O . PRO A 1 295 ? -3.494 -17.392 18.333 1.00 89.56 295 PRO A O 1
ATOM 2314 N N . ALA A 1 296 ? -3.730 -19.189 19.640 1.00 87.62 296 ALA A N 1
ATOM 2315 C CA . ALA A 1 296 ? -4.127 -20.087 18.547 1.00 87.62 296 ALA A CA 1
ATOM 2316 C C . ALA A 1 296 ? -5.382 -19.629 17.776 1.00 87.62 296 ALA A C 1
ATOM 2318 O O . ALA A 1 296 ? -5.550 -19.992 16.615 1.00 87.62 296 ALA A O 1
ATOM 2319 N N . LEU A 1 297 ? -6.256 -18.867 18.435 1.00 90.19 297 LEU A N 1
ATOM 2320 C CA . LEU A 1 297 ? -7.413 -18.211 17.843 1.00 90.19 297 LEU A CA 1
ATOM 2321 C C . LEU A 1 297 ? -7.256 -16.713 18.082 1.00 90.19 297 LEU A C 1
ATOM 2323 O O . LEU A 1 297 ? -7.351 -16.257 19.220 1.00 90.19 297 LEU A O 1
ATOM 2327 N N . VAL A 1 298 ? -7.023 -15.965 17.009 1.00 92.69 298 VAL A N 1
ATOM 2328 C CA . VAL A 1 298 ? -6.962 -14.503 17.054 1.00 92.69 298 VAL A CA 1
ATOM 2329 C C . VAL A 1 298 ? -8.338 -13.950 16.711 1.00 92.69 298 VAL A C 1
ATOM 2331 O O . VAL A 1 298 ? -8.926 -14.293 15.680 1.00 92.69 298 VAL A O 1
ATOM 2334 N N . LYS A 1 299 ? -8.847 -13.083 17.583 1.00 94.62 299 LYS A N 1
ATOM 2335 C CA . LYS A 1 299 ? -10.091 -12.350 17.377 1.00 94.62 299 LYS A CA 1
ATOM 2336 C C . LYS A 1 299 ? -9.771 -10.874 17.232 1.00 94.62 299 LYS A C 1
ATOM 2338 O O . LYS A 1 299 ? -8.995 -10.325 18.011 1.00 94.62 299 LYS A O 1
ATOM 2343 N N . TYR A 1 300 ? -10.350 -10.233 16.229 1.00 95.56 300 TYR A N 1
ATOM 2344 C CA . TYR A 1 300 ? -10.110 -8.819 15.987 1.00 95.56 300 TYR A CA 1
ATOM 2345 C C . TYR A 1 300 ? -11.351 -8.129 15.423 1.00 95.56 300 TYR A C 1
ATOM 2347 O O . TYR A 1 300 ? -12.257 -8.757 14.864 1.00 95.56 300 TYR A O 1
ATOM 2355 N N . LYS A 1 301 ? -11.386 -6.808 15.586 1.00 95.06 301 LYS A N 1
ATOM 2356 C CA . LYS A 1 301 ? -12.395 -5.922 15.001 1.00 95.06 301 LYS A CA 1
ATOM 2357 C C . LYS A 1 301 ? -11.709 -4.825 14.198 1.00 95.06 301 LYS A C 1
ATOM 2359 O O . LYS A 1 301 ? -10.734 -4.237 14.662 1.00 95.06 301 LYS A O 1
ATOM 2364 N N . ILE A 1 302 ? -12.245 -4.550 13.014 1.00 95.12 302 ILE A N 1
ATOM 2365 C CA . ILE A 1 302 ? -11.852 -3.411 12.183 1.00 95.12 302 ILE A CA 1
ATOM 2366 C C . ILE A 1 302 ? -12.888 -2.307 12.405 1.00 95.12 302 ILE A C 1
ATOM 2368 O O . ILE A 1 302 ? -14.093 -2.549 12.315 1.00 95.12 302 ILE A O 1
ATOM 2372 N N . ARG A 1 303 ? -12.405 -1.110 12.728 1.00 93.50 303 ARG A N 1
ATOM 2373 C CA . ARG A 1 303 ? -13.171 0.123 12.903 1.00 93.50 303 ARG A CA 1
ATOM 2374 C C . ARG A 1 303 ? -12.813 1.083 11.789 1.00 93.50 303 ARG A C 1
ATOM 2376 O O . ARG A 1 303 ? -11.641 1.381 11.602 1.00 93.50 303 ARG A O 1
ATOM 2383 N N . MET A 1 304 ? -13.809 1.559 11.068 1.00 91.94 304 MET A N 1
ATOM 2384 C CA . MET A 1 304 ? -13.646 2.496 9.959 1.00 91.94 304 MET A CA 1
ATOM 2385 C C . MET A 1 304 ? -14.724 3.561 10.069 1.00 91.94 304 MET A C 1
ATOM 2387 O O . MET A 1 304 ? -15.721 3.352 10.767 1.00 91.94 304 MET A O 1
ATOM 2391 N N . ASP A 1 305 ? -14.507 4.687 9.399 1.00 89.44 305 ASP A N 1
ATOM 2392 C CA . ASP A 1 305 ? -15.510 5.740 9.337 1.00 89.44 305 ASP A CA 1
ATOM 2393 C C . ASP A 1 305 ? -16.784 5.243 8.640 1.00 89.44 305 ASP A C 1
ATOM 2395 O O . ASP A 1 305 ? -16.732 4.455 7.694 1.00 89.44 305 ASP A O 1
ATOM 2399 N N . ILE A 1 306 ? -17.940 5.706 9.109 1.00 87.19 306 ILE A N 1
ATOM 2400 C CA . ILE A 1 306 ? -19.257 5.289 8.620 1.00 87.19 306 ILE A CA 1
ATOM 2401 C C . ILE A 1 306 ? -19.484 5.646 7.147 1.00 87.19 306 ILE A C 1
ATOM 2403 O O . ILE A 1 306 ? -20.310 5.016 6.482 1.00 87.19 306 ILE A O 1
ATOM 2407 N N . ASP A 1 307 ? -18.775 6.651 6.641 1.00 83.69 307 ASP A N 1
ATOM 2408 C CA . ASP A 1 307 ? -18.879 7.070 5.247 1.00 83.69 307 ASP A CA 1
ATOM 2409 C C . ASP A 1 307 ? -18.062 6.170 4.305 1.00 83.69 307 ASP A C 1
ATOM 2411 O O . ASP A 1 307 ? -18.453 5.999 3.149 1.00 83.69 307 ASP A O 1
ATOM 2415 N N . GLU A 1 308 ? -17.034 5.490 4.825 1.00 83.50 308 GLU A N 1
ATOM 2416 C CA . GLU A 1 308 ? -16.136 4.612 4.063 1.00 83.50 308 GLU A CA 1
ATOM 2417 C C . GLU A 1 308 ? -16.597 3.146 4.030 1.00 83.50 308 GLU A C 1
ATOM 2419 O O . GLU A 1 308 ? -16.210 2.383 3.146 1.00 83.50 308 GLU A O 1
ATOM 2424 N N . VAL A 1 309 ? -17.444 2.712 4.969 1.00 87.31 309 VAL A N 1
ATOM 2425 C CA . VAL A 1 309 ? -17.923 1.320 5.034 1.00 87.31 309 VAL A CA 1
ATOM 2426 C C . VAL A 1 309 ? -19.442 1.198 5.057 1.00 87.31 309 VAL A C 1
ATOM 2428 O O . VAL A 1 309 ? -20.180 2.135 5.357 1.00 87.31 309 VAL A O 1
ATOM 2431 N N . GLU A 1 310 ? -19.935 0.007 4.719 1.00 87.00 310 GLU A N 1
ATOM 2432 C CA . GLU A 1 310 ? -21.363 -0.293 4.801 1.00 87.00 310 GLU A CA 1
ATOM 2433 C C . GLU A 1 310 ? -21.832 -0.303 6.262 1.00 87.00 310 GLU A C 1
ATOM 2435 O O . GLU A 1 310 ? -21.151 -0.805 7.162 1.00 87.00 310 GLU A O 1
ATOM 2440 N N . ARG A 1 311 ? -23.030 0.233 6.505 1.00 85.88 311 ARG A N 1
ATOM 2441 C CA . ARG A 1 311 ? -23.592 0.338 7.856 1.00 85.88 311 ARG A CA 1
ATOM 2442 C C . ARG A 1 311 ? -23.958 -1.042 8.393 1.00 85.88 311 ARG A C 1
ATOM 2444 O O . ARG A 1 311 ? -24.750 -1.755 7.788 1.00 85.88 311 ARG A O 1
ATOM 2451 N N . THR A 1 312 ? -23.510 -1.381 9.603 1.00 86.44 312 THR A N 1
ATOM 2452 C CA . THR A 1 312 ? -23.787 -2.703 10.202 1.00 86.44 312 THR A CA 1
ATOM 2453 C C . THR A 1 312 ? -25.119 -2.779 10.953 1.00 86.44 312 THR A C 1
ATOM 2455 O O . THR A 1 312 ? -25.329 -3.681 11.761 1.00 86.44 312 THR A O 1
ATOM 2458 N N . ASN A 1 313 ? -26.031 -1.823 10.751 1.00 85.75 313 ASN A N 1
ATOM 2459 C CA . ASN A 1 313 ? -27.335 -1.813 11.423 1.00 85.75 313 ASN A CA 1
ATOM 2460 C C . ASN A 1 313 ? -28.379 -2.712 10.740 1.00 85.75 313 ASN A C 1
ATOM 2462 O O . ASN A 1 313 ? -29.463 -2.911 11.290 1.00 85.75 313 ASN A O 1
ATOM 2466 N N . LYS A 1 314 ? -28.075 -3.227 9.545 1.00 84.62 314 LYS A N 1
ATOM 2467 C CA . LYS A 1 314 ? -28.926 -4.127 8.765 1.00 84.62 314 LYS A CA 1
ATOM 2468 C C . LYS A 1 314 ? -28.049 -5.158 8.064 1.00 84.62 314 LYS A C 1
ATOM 2470 O O . LYS A 1 314 ? -26.994 -4.810 7.552 1.00 84.62 314 LYS A O 1
ATOM 2475 N N . ALA A 1 315 ? -28.503 -6.408 8.036 1.00 83.06 315 ALA A N 1
ATOM 2476 C CA . ALA A 1 315 ? -27.861 -7.466 7.254 1.00 83.06 315 ALA A CA 1
ATOM 2477 C C . ALA A 1 315 ? -28.426 -7.558 5.825 1.00 83.06 315 ALA A C 1
ATOM 2479 O O . ALA A 1 315 ? -27.761 -8.066 4.931 1.00 83.06 315 ALA A O 1
ATOM 2480 N N . GLU A 1 316 ? -29.649 -7.063 5.615 1.00 84.56 316 GLU A N 1
ATOM 2481 C CA . GLU A 1 316 ? -30.357 -7.103 4.337 1.00 84.56 316 GLU A CA 1
ATOM 2482 C C . GLU A 1 316 ? -31.234 -5.859 4.142 1.00 84.56 316 GLU A C 1
ATOM 2484 O O . GLU A 1 316 ? -31.591 -5.152 5.096 1.00 84.56 316 GLU A O 1
ATOM 2489 N N . ASP A 1 317 ? -31.590 -5.592 2.887 1.00 82.50 317 ASP A N 1
ATOM 2490 C CA . ASP A 1 317 ? -32.504 -4.511 2.543 1.00 82.50 317 ASP A CA 1
ATOM 2491 C C . ASP A 1 317 ? -33.914 -4.814 3.050 1.00 82.50 317 ASP A C 1
ATOM 2493 O O . ASP A 1 317 ? -34.425 -5.925 2.938 1.00 82.50 317 ASP A O 1
ATOM 2497 N N . ARG A 1 318 ? -34.594 -3.788 3.575 1.00 85.69 318 ARG A N 1
ATOM 2498 C CA . ARG A 1 318 ? -35.948 -3.935 4.141 1.00 85.69 318 ARG A CA 1
ATOM 2499 C C . ARG A 1 318 ? -36.969 -4.460 3.122 1.00 85.69 318 ARG A C 1
ATOM 2501 O O . ARG A 1 318 ? -37.967 -5.057 3.514 1.00 85.69 318 ARG A O 1
ATOM 2508 N N . SER A 1 319 ? -36.759 -4.173 1.842 1.00 87.25 319 SER A N 1
ATOM 2509 C CA . SER A 1 319 ? -37.575 -4.676 0.744 1.00 87.25 319 SER A CA 1
ATOM 2510 C C . SER A 1 319 ? -36.650 -5.206 -0.334 1.00 87.25 319 SER A C 1
ATOM 2512 O O . SER A 1 319 ? -35.817 -4.464 -0.851 1.00 87.25 319 SER A O 1
ATOM 2514 N N . TRP A 1 320 ? -36.832 -6.470 -0.697 1.00 87.06 320 TRP A N 1
ATOM 2515 C CA . TRP A 1 320 ? -36.110 -7.075 -1.805 1.00 87.06 320 TRP A CA 1
ATOM 2516 C C . TRP A 1 320 ? -36.566 -6.457 -3.132 1.00 87.06 320 TRP A C 1
ATOM 2518 O O . TRP A 1 320 ? -37.767 -6.324 -3.376 1.00 87.06 320 TRP A O 1
ATOM 2528 N N . SER A 1 321 ? -35.610 -6.074 -3.976 1.00 83.06 321 SER A N 1
ATOM 2529 C CA . SER A 1 321 ? -35.856 -5.608 -5.343 1.00 83.06 321 SER A CA 1
ATOM 2530 C C . SER A 1 321 ? -35.039 -6.466 -6.311 1.00 83.06 321 SER A C 1
ATOM 2532 O O . SER A 1 321 ? -33.866 -6.716 -6.034 1.00 83.06 321 SER A O 1
ATOM 2534 N N . PRO A 1 322 ? -35.618 -6.936 -7.429 1.00 87.38 322 PRO A N 1
ATOM 2535 C CA . PRO A 1 322 ? -34.874 -7.714 -8.410 1.00 87.38 322 PRO A CA 1
ATOM 2536 C C . PRO A 1 322 ? -33.831 -6.832 -9.110 1.00 87.38 322 PRO A C 1
ATOM 2538 O O . PRO A 1 322 ? -34.171 -5.799 -9.682 1.00 87.38 322 PRO A O 1
ATOM 2541 N N . GLY A 1 323 ? -32.568 -7.255 -9.082 1.00 85.06 323 GLY A N 1
ATOM 2542 C CA . GLY A 1 323 ? -31.447 -6.544 -9.697 1.00 85.06 323 GLY A CA 1
ATOM 2543 C C . GLY A 1 323 ? -30.115 -6.930 -9.058 1.00 85.06 323 GLY A C 1
ATOM 2544 O O . GLY A 1 323 ? -30.090 -7.503 -7.968 1.00 85.06 323 GLY A O 1
ATOM 2545 N N . ALA A 1 324 ? -29.010 -6.644 -9.746 1.00 83.81 324 ALA A N 1
ATOM 2546 C CA . ALA A 1 324 ? -27.685 -6.734 -9.145 1.00 83.81 324 ALA A CA 1
ATOM 2547 C C . ALA A 1 324 ? -27.429 -5.484 -8.290 1.00 83.81 324 ALA A C 1
ATOM 2549 O O . ALA A 1 324 ? -27.787 -4.379 -8.689 1.00 83.81 324 ALA A O 1
ATOM 2550 N N . ARG A 1 325 ? -26.800 -5.659 -7.125 1.00 79.19 325 ARG A N 1
ATOM 2551 C CA . ARG A 1 325 ? -26.257 -4.555 -6.321 1.00 79.19 325 ARG A CA 1
ATOM 2552 C C . ARG A 1 325 ? -24.871 -4.197 -6.850 1.00 79.19 325 ARG A C 1
ATOM 2554 O O . ARG A 1 325 ? -23.861 -4.629 -6.302 1.00 79.19 325 ARG A O 1
ATOM 2561 N N . ASP A 1 326 ? -24.836 -3.519 -7.992 1.00 78.81 326 ASP A N 1
ATOM 2562 C CA . ASP A 1 326 ? -23.621 -3.259 -8.772 1.00 78.81 326 ASP A CA 1
ATOM 2563 C C . ASP A 1 326 ? -23.242 -1.773 -8.841 1.00 78.81 326 ASP A C 1
ATOM 2565 O O . ASP A 1 326 ? -22.323 -1.389 -9.569 1.00 78.81 326 ASP A O 1
ATOM 2569 N N . HIS A 1 327 ? -23.900 -0.915 -8.057 1.00 76.62 327 HIS A N 1
ATOM 2570 C CA . HIS A 1 327 ? -23.510 0.483 -7.974 1.00 76.62 327 HIS A CA 1
ATOM 2571 C C . HIS A 1 327 ? -22.190 0.624 -7.223 1.00 76.62 327 HIS A C 1
ATOM 2573 O O . HIS A 1 327 ? -22.158 0.604 -5.994 1.00 76.62 327 HIS A O 1
ATOM 2579 N N . SER A 1 328 ? -21.106 0.854 -7.965 1.00 70.12 328 SER A N 1
ATOM 2580 C CA . SER A 1 328 ? -19.752 0.992 -7.419 1.00 70.12 328 SER A CA 1
ATOM 2581 C C . SER A 1 328 ? -19.665 1.922 -6.207 1.00 70.12 328 SER A C 1
ATOM 2583 O O . SER A 1 328 ? -18.997 1.591 -5.240 1.00 70.12 328 SER A O 1
ATOM 2585 N N . TYR A 1 329 ? -20.383 3.045 -6.211 1.00 68.38 329 TYR A N 1
ATOM 2586 C CA . TYR A 1 329 ? -20.337 3.996 -5.099 1.00 68.38 329 TYR A CA 1
ATOM 2587 C C . TYR A 1 329 ? -21.155 3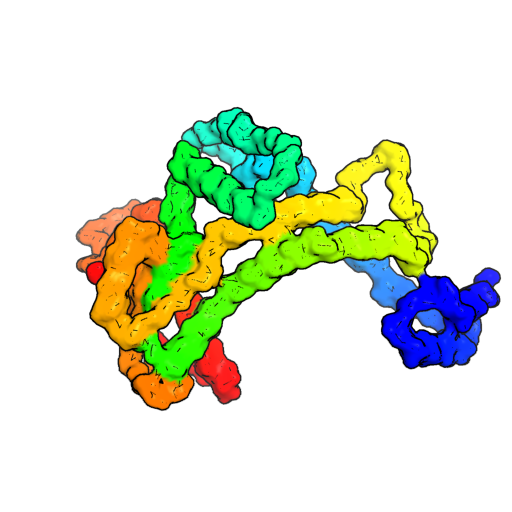.566 -3.874 1.00 68.38 329 TYR A C 1
ATOM 2589 O O . TYR A 1 329 ? -20.715 3.700 -2.736 1.00 68.38 329 TYR A O 1
ATOM 2597 N N . ASN A 1 330 ? -22.380 3.089 -4.100 1.00 72.81 330 ASN A N 1
ATOM 2598 C CA . ASN A 1 330 ? -23.343 2.884 -3.021 1.00 72.81 330 ASN A CA 1
ATOM 2599 C C . ASN A 1 330 ? -23.321 1.462 -2.470 1.00 72.81 330 ASN A C 1
ATOM 2601 O O . ASN A 1 330 ? -23.517 1.297 -1.274 1.00 72.81 330 ASN A O 1
ATOM 2605 N N . ASP A 1 331 ? -23.098 0.466 -3.328 1.00 80.62 331 ASP A N 1
ATOM 2606 C CA . ASP A 1 331 ? -23.233 -0.952 -2.992 1.00 80.62 331 ASP A CA 1
ATOM 2607 C C . ASP A 1 331 ? -21.894 -1.640 -2.713 1.00 80.62 331 ASP A C 1
ATOM 2609 O O . ASP A 1 331 ? -21.855 -2.643 -2.005 1.00 80.62 331 ASP A O 1
ATOM 2613 N N . LEU A 1 332 ? -20.783 -1.118 -3.245 1.00 83.19 332 LEU A N 1
ATOM 2614 C CA . LEU A 1 332 ? -19.463 -1.748 -3.124 1.00 83.19 332 LEU A CA 1
ATOM 2615 C C . LEU A 1 332 ? -18.580 -1.107 -2.038 1.00 83.19 332 LEU A C 1
ATOM 2617 O O . LEU A 1 332 ? -17.357 -1.226 -2.096 1.00 83.19 332 LEU A O 1
ATOM 2621 N N . ARG A 1 333 ? -19.162 -0.463 -1.018 1.00 83.06 333 ARG A N 1
ATOM 2622 C CA . ARG A 1 333 ? -18.421 0.289 0.020 1.00 83.06 333 ARG A CA 1
ATOM 2623 C C . ARG A 1 333 ? -17.303 -0.505 0.699 1.00 83.06 333 ARG A C 1
ATOM 2625 O O . ARG A 1 333 ? -16.231 0.033 0.932 1.00 83.06 333 ARG A O 1
ATOM 2632 N N . TYR A 1 334 ? -17.487 -1.807 0.929 1.00 84.00 334 TYR A N 1
ATOM 2633 C CA . TYR A 1 334 ? -16.430 -2.667 1.486 1.00 84.00 334 TYR A CA 1
ATOM 2634 C C . TYR A 1 334 ? -15.168 -2.762 0.616 1.00 84.00 334 TYR A C 1
ATOM 2636 O O . TYR A 1 334 ? -14.075 -2.978 1.141 1.00 84.00 334 TYR A O 1
ATOM 2644 N N . VAL A 1 335 ? -15.317 -2.619 -0.702 1.00 83.56 335 VAL A N 1
ATOM 2645 C CA . VAL A 1 335 ? -14.209 -2.601 -1.662 1.00 83.56 335 VAL A CA 1
ATOM 2646 C C . VAL A 1 335 ? -13.657 -1.187 -1.791 1.00 83.56 335 VAL A C 1
ATOM 2648 O O . VAL A 1 335 ? -12.447 -1.007 -1.709 1.00 83.56 335 VAL A O 1
ATOM 2651 N N . TRP A 1 336 ? -14.528 -0.188 -1.958 1.00 78.25 336 TRP A N 1
ATOM 2652 C CA . TRP A 1 336 ? -14.113 1.196 -2.209 1.00 78.25 336 TRP A CA 1
ATOM 2653 C C . TRP A 1 336 ? -13.458 1.847 -0.980 1.00 78.25 336 TRP A C 1
ATOM 2655 O O . TRP A 1 336 ? -12.363 2.375 -1.118 1.00 78.25 336 TRP A O 1
ATOM 2665 N N . GLY A 1 337 ? -14.014 1.701 0.227 1.00 80.81 337 GLY A N 1
ATOM 2666 C CA . GLY A 1 337 ? -13.353 2.169 1.459 1.00 80.81 337 GLY A CA 1
ATOM 2667 C C . GLY A 1 337 ? -12.174 1.295 1.904 1.00 80.81 337 GLY A C 1
ATOM 2668 O O . GLY A 1 337 ? -11.415 1.639 2.809 1.00 80.81 337 GLY A O 1
ATOM 2669 N N . GLY A 1 338 ? -11.990 0.136 1.267 1.00 86.56 338 GLY A N 1
ATOM 2670 C CA . GLY A 1 338 ? -10.836 -0.735 1.467 1.00 86.56 338 GLY A CA 1
ATOM 2671 C C . GLY A 1 338 ? -10.886 -1.650 2.690 1.00 86.56 338 GLY A C 1
ATOM 2672 O O . GLY A 1 338 ? -9.869 -2.247 3.045 1.00 86.56 338 GLY A O 1
ATOM 2673 N N . PHE A 1 339 ? -12.064 -1.833 3.294 1.00 90.12 339 PHE A N 1
ATOM 2674 C CA . PHE A 1 339 ? -12.284 -2.816 4.359 1.00 90.12 339 PHE A CA 1
ATOM 2675 C C . PHE A 1 339 ? -11.838 -4.224 3.940 1.00 90.12 339 PHE A C 1
ATOM 2677 O O . PHE A 1 339 ? -11.120 -4.888 4.685 1.00 90.12 339 PHE A O 1
ATOM 2684 N N . ALA A 1 340 ? -12.226 -4.667 2.738 1.00 89.50 340 ALA A N 1
ATOM 2685 C CA . ALA A 1 340 ? -11.888 -5.999 2.239 1.00 89.50 340 ALA A CA 1
ATOM 2686 C C . ALA A 1 340 ? -10.369 -6.191 2.094 1.00 89.50 340 ALA A C 1
ATOM 2688 O O . ALA A 1 340 ? -9.855 -7.265 2.398 1.00 89.50 340 ALA A O 1
ATOM 2689 N N . TYR A 1 341 ? -9.644 -5.141 1.690 1.00 87.12 341 TYR A N 1
ATOM 2690 C CA . TYR A 1 341 ? -8.185 -5.182 1.581 1.00 87.12 341 TYR A CA 1
ATOM 2691 C C . TYR A 1 341 ? -7.521 -5.252 2.956 1.00 87.12 341 TYR A C 1
ATOM 2693 O O . TYR A 1 341 ? -6.621 -6.061 3.154 1.00 87.12 341 TYR A O 1
ATOM 2701 N N . LEU A 1 342 ? -7.983 -4.454 3.924 1.00 90.81 342 LEU A N 1
ATOM 2702 C CA . LEU A 1 342 ? -7.472 -4.511 5.296 1.00 90.81 342 LEU A CA 1
ATOM 2703 C C . LEU A 1 342 ? -7.732 -5.868 5.943 1.00 90.81 342 LEU A C 1
ATOM 2705 O O . LEU A 1 342 ? -6.845 -6.409 6.601 1.00 90.81 342 LEU A O 1
ATOM 2709 N N . GLN A 1 343 ? -8.925 -6.424 5.740 1.00 92.56 343 GLN A N 1
ATOM 2710 C CA . GLN A 1 343 ? -9.257 -7.753 6.228 1.00 92.56 343 GLN A CA 1
ATOM 2711 C C . GLN A 1 343 ? -8.313 -8.800 5.628 1.00 92.56 343 GLN A C 1
ATOM 2713 O O . GLN A 1 343 ? -7.699 -9.557 6.374 1.00 92.56 343 GLN A O 1
ATOM 2718 N N . ASP A 1 344 ? -8.132 -8.793 4.305 1.00 89.50 344 ASP A N 1
ATOM 2719 C CA . ASP A 1 344 ? -7.231 -9.721 3.620 1.00 89.50 344 ASP A CA 1
ATOM 2720 C C . ASP A 1 344 ? -5.781 -9.596 4.113 1.00 89.50 344 ASP A C 1
ATOM 2722 O O . ASP A 1 344 ? -5.125 -10.600 4.398 1.00 89.50 344 ASP A O 1
ATOM 2726 N N . MET A 1 345 ? -5.293 -8.367 4.291 1.00 89.38 345 MET A N 1
ATOM 2727 C CA . MET A 1 345 ? -3.951 -8.090 4.804 1.00 89.38 345 MET A CA 1
ATOM 2728 C C . MET A 1 345 ? -3.740 -8.629 6.221 1.00 89.38 345 MET A C 1
ATOM 2730 O O . MET A 1 345 ? -2.703 -9.235 6.501 1.00 89.38 345 MET A O 1
ATOM 2734 N N . ILE A 1 346 ? -4.705 -8.412 7.117 1.00 93.25 346 ILE A N 1
ATOM 2735 C CA . ILE A 1 346 ? -4.617 -8.870 8.506 1.00 93.25 346 ILE A CA 1
ATOM 2736 C C . ILE A 1 346 ? -4.771 -10.382 8.588 1.00 93.25 346 ILE A C 1
ATOM 2738 O O . ILE A 1 346 ? -3.958 -11.019 9.254 1.00 93.25 346 ILE A O 1
ATOM 2742 N N . ASP A 1 347 ? -5.719 -10.976 7.864 1.00 91.94 347 ASP A N 1
ATOM 2743 C CA . ASP A 1 347 ? -5.893 -12.428 7.819 1.00 91.94 347 ASP A CA 1
ATOM 2744 C C . ASP A 1 347 ? -4.611 -13.110 7.319 1.00 91.94 347 ASP A C 1
ATOM 2746 O O . ASP A 1 347 ? -4.098 -14.024 7.970 1.00 91.94 347 ASP A O 1
ATOM 2750 N N . HIS A 1 348 ? -4.008 -12.615 6.232 1.00 88.88 348 HIS A N 1
ATOM 2751 C CA . HIS A 1 348 ? -2.714 -13.111 5.760 1.00 88.88 348 HIS A CA 1
ATOM 2752 C C . HIS A 1 348 ? -1.587 -12.882 6.769 1.00 88.88 348 HIS A C 1
ATOM 2754 O O . HIS A 1 348 ? -0.741 -13.766 6.931 1.00 88.88 348 HIS A O 1
ATOM 2760 N N . GLY A 1 349 ? -1.569 -11.736 7.453 1.00 90.50 349 GLY A N 1
ATOM 2761 C CA . GLY A 1 349 ? -0.619 -11.449 8.523 1.00 90.50 349 GLY A CA 1
ATOM 2762 C C . GLY A 1 349 ? -0.683 -12.509 9.621 1.00 90.50 349 GLY A C 1
ATOM 2763 O O . GLY A 1 349 ? 0.326 -13.141 9.932 1.00 90.50 349 GLY A O 1
ATOM 2764 N N . ILE A 1 350 ? -1.886 -12.798 10.124 1.00 91.56 350 ILE A N 1
ATOM 2765 C CA . ILE A 1 350 ? -2.095 -13.794 11.177 1.00 91.56 350 ILE A CA 1
ATOM 2766 C C . ILE A 1 350 ? -1.727 -15.207 10.680 1.00 91.56 350 ILE A C 1
ATOM 2768 O O . ILE A 1 350 ? -1.023 -15.949 11.375 1.00 91.56 350 ILE A O 1
ATOM 2772 N N . ILE A 1 351 ? -2.135 -15.585 9.459 1.00 88.69 351 ILE A N 1
ATOM 2773 C CA . ILE A 1 351 ? -1.771 -16.876 8.846 1.00 88.69 351 ILE A CA 1
ATOM 2774 C C . ILE A 1 351 ? -0.252 -17.034 8.793 1.00 88.69 351 ILE A C 1
ATOM 2776 O O . ILE A 1 351 ? 0.270 -18.074 9.203 1.00 88.69 351 ILE A O 1
ATOM 2780 N N . ARG A 1 352 ? 0.469 -16.021 8.301 1.00 87.88 352 ARG A N 1
ATOM 2781 C CA . ARG A 1 352 ? 1.933 -16.049 8.186 1.00 87.88 352 ARG A CA 1
ATOM 2782 C C . ARG A 1 352 ? 2.594 -16.144 9.550 1.00 87.88 352 ARG A C 1
ATOM 2784 O O . ARG A 1 352 ? 3.478 -16.978 9.714 1.00 87.88 352 ARG A O 1
ATOM 2791 N N . THR A 1 353 ? 2.126 -15.400 10.552 1.00 89.31 353 THR A N 1
ATOM 2792 C CA . THR A 1 353 ? 2.682 -15.486 11.910 1.00 89.31 353 THR A CA 1
ATOM 2793 C C . THR A 1 353 ? 2.530 -16.888 12.519 1.00 89.31 353 THR A C 1
ATOM 2795 O O . THR A 1 353 ? 3.450 -17.365 13.188 1.00 89.31 353 THR A O 1
ATOM 2798 N N . HIS A 1 354 ? 1.419 -17.590 12.263 1.00 86.75 354 HIS A N 1
ATOM 2799 C CA . HIS A 1 354 ? 1.234 -18.964 12.748 1.00 86.75 354 HIS A CA 1
ATOM 2800 C C . HIS A 1 354 ? 1.976 -20.018 11.919 1.00 86.75 354 HIS A C 1
ATOM 2802 O O . HIS A 1 354 ? 2.486 -20.983 12.483 1.00 86.75 354 HIS A O 1
ATOM 2808 N N . THR A 1 355 ? 2.043 -19.858 10.596 1.00 81.31 355 THR A N 1
ATOM 2809 C CA . THR A 1 355 ? 2.622 -20.863 9.684 1.00 81.31 355 THR A CA 1
ATOM 2810 C C . THR A 1 355 ? 4.135 -20.733 9.503 1.00 81.31 355 THR A C 1
ATOM 2812 O O . THR A 1 355 ? 4.801 -21.743 9.272 1.00 81.31 355 THR A O 1
ATOM 2815 N N . ALA A 1 356 ? 4.710 -19.538 9.693 1.00 66.38 356 ALA A N 1
ATOM 2816 C CA . ALA A 1 356 ? 6.160 -19.313 9.710 1.00 66.38 356 ALA A CA 1
ATOM 2817 C C . ALA A 1 356 ? 6.862 -20.027 10.886 1.00 66.38 356 ALA A C 1
ATOM 2819 O O . ALA A 1 356 ? 8.083 -20.184 10.889 1.00 66.38 356 ALA A O 1
ATOM 2820 N N . LYS A 1 357 ? 6.089 -20.524 11.861 1.00 58.56 357 LYS A N 1
ATOM 2821 C CA . LYS A 1 357 ? 6.535 -21.383 12.961 1.00 58.56 357 LYS A CA 1
ATOM 2822 C C . LYS A 1 357 ? 6.148 -22.838 12.689 1.00 58.56 357 LYS A C 1
ATOM 2824 O O . LYS A 1 357 ? 5.185 -23.341 13.246 1.00 58.56 357 LYS A O 1
ATOM 2829 N N . SER A 1 358 ? 6.901 -23.503 11.811 1.00 42.31 358 SER A N 1
ATOM 2830 C CA . SER A 1 358 ? 6.909 -24.962 11.574 1.00 42.31 358 SER A CA 1
ATOM 2831 C C . SER A 1 358 ? 5.565 -25.711 11.726 1.00 42.31 358 SER A C 1
ATOM 2833 O O . SER A 1 358 ? 5.201 -26.137 12.822 1.00 42.31 358 SER A O 1
ATOM 2835 N N . GLN A 1 359 ? 4.963 -26.007 10.568 1.00 36.69 359 GLN A N 1
ATOM 2836 C CA . GLN A 1 359 ? 3.849 -26.925 10.250 1.00 36.69 359 GLN A CA 1
ATOM 2837 C C . GLN A 1 359 ? 2.518 -26.240 9.884 1.00 36.69 359 GLN A C 1
ATOM 2839 O O . GLN A 1 359 ? 2.101 -25.295 10.552 1.00 36.69 359 GLN A O 1
ATOM 2844 N N . PRO A 1 360 ? 1.812 -26.742 8.847 1.00 34.16 360 PRO A N 1
ATOM 2845 C CA . PRO A 1 360 ? 0.502 -26.240 8.455 1.00 34.16 360 PRO A CA 1
ATOM 2846 C C . PRO A 1 360 ? -0.538 -26.656 9.502 1.00 34.16 360 PRO A C 1
ATOM 2848 O O . PRO A 1 360 ? -1.166 -27.708 9.409 1.00 34.16 360 PRO A O 1
ATOM 2851 N N . LYS A 1 361 ? -0.719 -25.827 10.528 1.00 39.88 361 LYS A N 1
ATOM 2852 C CA . LYS A 1 361 ? -1.958 -25.805 11.303 1.00 39.88 361 LYS A CA 1
ATOM 2853 C C . LYS A 1 361 ? -2.902 -24.884 10.549 1.00 39.88 361 LYS A C 1
ATOM 2855 O O . LYS A 1 361 ? -2.559 -23.722 10.375 1.00 39.88 361 LYS A O 1
ATOM 2860 N N . PHE A 1 362 ? -4.037 -25.398 10.075 1.00 41.25 362 PHE A N 1
ATOM 2861 C CA . PHE A 1 362 ? -5.114 -24.563 9.538 1.00 41.25 362 PHE A CA 1
ATOM 2862 C C . PHE A 1 362 ? -5.530 -23.578 10.629 1.00 41.25 362 PHE A C 1
ATOM 2864 O O . PHE A 1 362 ? -6.080 -24.018 11.643 1.00 41.25 362 PHE A O 1
ATOM 2871 N N . PRO A 1 363 ? -5.223 -22.285 10.491 1.00 50.16 363 PRO A N 1
ATOM 2872 C CA . PRO A 1 363 ? -5.524 -21.358 11.553 1.00 50.16 363 PRO A CA 1
ATOM 2873 C C . PRO A 1 363 ? -6.985 -20.897 11.398 1.00 50.16 363 PRO A C 1
ATOM 2875 O O . PRO A 1 363 ? -7.471 -20.685 10.287 1.00 50.16 363 PRO A O 1
ATOM 2878 N N . MET A 1 364 ? -7.715 -20.838 12.513 1.00 44.91 364 MET A N 1
ATOM 2879 C CA . MET A 1 364 ? -9.095 -20.347 12.574 1.00 44.91 364 MET A CA 1
ATOM 2880 C C . MET A 1 364 ? -9.080 -18.931 13.142 1.00 44.91 364 MET A C 1
ATOM 2882 O O . MET A 1 364 ? -8.435 -18.698 14.162 1.00 44.91 364 MET A O 1
ATOM 2886 N N . PHE A 1 365 ? -9.821 -18.015 12.517 1.00 54.22 365 PHE A N 1
ATOM 2887 C CA . PHE A 1 365 ? -9.971 -16.627 12.963 1.00 54.22 365 PHE A CA 1
ATOM 2888 C C . PHE A 1 365 ? -11.428 -16.198 12.888 1.00 54.22 365 PHE A C 1
ATOM 2890 O O . PHE A 1 365 ? -12.211 -16.744 12.108 1.00 54.22 365 PHE A O 1
ATOM 2897 N N . VAL A 1 366 ? -11.78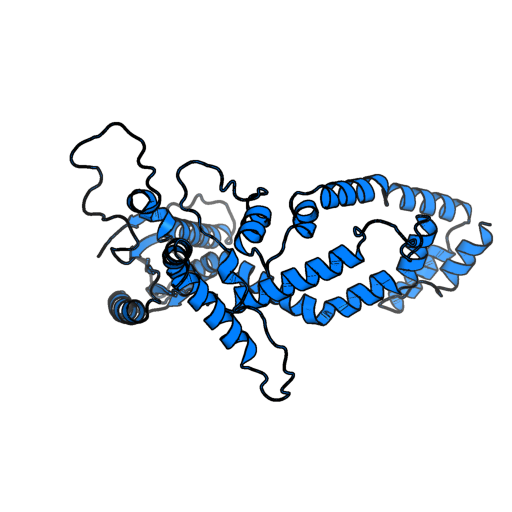0 -15.200 13.695 1.00 52.34 366 VAL A N 1
ATOM 2898 C CA . VAL A 1 366 ? -13.102 -14.573 13.671 1.00 52.34 366 VAL A CA 1
ATOM 2899 C C . VAL A 1 366 ? -12.911 -13.063 13.584 1.00 52.34 366 VAL A C 1
ATOM 2901 O O . VAL A 1 366 ? -12.582 -12.415 14.579 1.00 52.34 366 VAL A O 1
ATOM 2904 N N . GLY A 1 367 ? -13.120 -12.516 12.387 1.00 51.50 367 GLY A N 1
ATOM 2905 C CA . GLY A 1 367 ? -13.230 -11.077 12.165 1.00 51.50 367 GLY A CA 1
ATOM 2906 C C . GLY A 1 367 ? -14.654 -10.607 12.460 1.00 51.50 367 GLY A C 1
ATOM 2907 O O . GLY A 1 367 ? -15.619 -11.187 11.960 1.00 51.50 367 GLY A O 1
ATOM 2908 N N . VAL A 1 368 ? -14.803 -9.569 13.286 1.00 54.91 368 VAL A N 1
ATOM 2909 C CA . VAL A 1 368 ? -16.106 -8.943 13.557 1.00 54.91 368 VAL A CA 1
ATOM 2910 C C . VAL A 1 368 ? -16.113 -7.518 13.018 1.00 54.91 368 VAL A C 1
ATOM 2912 O O . VAL A 1 368 ? -15.280 -6.694 13.396 1.00 54.91 368 VAL A O 1
ATOM 2915 N N . ILE A 1 369 ? -17.096 -7.213 12.171 1.00 48.06 369 ILE A N 1
ATOM 2916 C CA . ILE A 1 369 ? -17.309 -5.870 11.624 1.00 48.06 369 ILE A CA 1
ATOM 2917 C C . ILE A 1 369 ? -18.123 -5.056 12.630 1.00 48.06 369 ILE A C 1
ATOM 2919 O O . ILE A 1 369 ? -19.219 -5.463 13.020 1.00 48.06 369 ILE A O 1
ATOM 2923 N N . LYS A 1 370 ? -17.597 -3.905 13.061 1.00 49.16 370 LYS A N 1
ATOM 2924 C CA . LYS A 1 370 ? -18.341 -2.936 13.874 1.00 49.16 370 LYS A CA 1
ATOM 2925 C C . LYS A 1 370 ? -18.172 -1.538 13.290 1.00 49.16 370 LYS A C 1
ATOM 2927 O O . LYS A 1 370 ? -17.083 -0.981 13.372 1.00 49.16 370 LYS A O 1
ATOM 2932 N N . THR A 1 371 ? -19.258 -0.962 12.778 1.00 43.06 371 THR A N 1
ATOM 2933 C CA . THR A 1 371 ? -19.346 0.489 12.550 1.00 43.06 371 THR A CA 1
ATOM 2934 C C . THR A 1 371 ? -19.721 1.153 13.868 1.00 43.06 371 THR A C 1
ATOM 2936 O O . THR A 1 371 ? -20.699 0.726 14.492 1.00 43.06 371 THR A O 1
ATOM 2939 N N . GLY A 1 372 ? -18.930 2.123 14.320 1.00 38.00 372 GLY A N 1
ATOM 2940 C CA . GLY A 1 372 ? -19.106 2.813 15.599 1.00 38.00 372 GLY A CA 1
ATOM 2941 C C . GLY A 1 372 ? -19.145 4.310 15.407 1.00 38.00 372 GLY A C 1
ATOM 2942 O O . GLY A 1 372 ? -18.251 4.789 14.682 1.00 38.00 372 GLY A O 1
#

Secondary structure (DSSP, 8-state):
-THHHHHHHHHTTT---SSHHHHHHHHHHHHHS-HHHHHHHHHHHHHHS-HHHHHHHHHHHHTSHHHHHTTT--TTT-HHHHHHHHHHSS---TTSTTS----GGGTSTT-----------TTSHHHHHHHHHHHHHHHSTTHHHHHHHHHHHHH-EEEEES--HHHHHHHHHHTHHHHHHHHHHHHHHHHHHHHHHHHHHHHH-HHHHHHHHHTT--SSPPTT--S-SHHHHHHHHHHHHHHHHHHHTTS----EEE-SSHHHHHHHHHHHHHTT-EEEEEEEES--TT-SS--SEEEEEEE--TTTS--TT-SS-SS--SS----TTTT-HHHHSSHHHHHHHHHHHHHHHHHSSSS----EEEEEE---

Sequence (372 aa):
MDNNLQSILCNGTLLEFNSTADKETFQRVSCSLTPGELRETRRAFQQNLDAQKLASAISKLQNSMLFNAANSLDFRSDMMGSINLMLCGKEPDVNSTNSRNISTSGFMTNFTYNETQNNNSTNNNSSAFCQTLVDILENTPGLRYVWSTFQPLLQGKVLYTPDTVSTSLIVKEANNTFHAIAMLKELAEAWGIHGHKIWDFMQDSSQMNSMRTLLNNPGDRPPGAPARDWRDSFNSTSEILAMLAQFIGCFDLDKFQAVPTEANLVEESLRLLKEEKFWAGIVFEDIDPQASDPPALVKYKIRMDIDEVERTNKAEDRSWSPGARDHSYNDLRYVWGGFAYLQDMIDHGIIRTHTAKSQPKFPMFVGVIKTG

Foldseek 3Di:
DLVVVLVCQLVCPLDDDPDPVVSVVSNVVSNVDDSVVVVVVVVVVCVVPVVVVVVVVVVCVCPPLQNVLLVVLPCQQCVPQNVCCNPVVDRPPPVPPPDPPQPSRVVRPVPPPPPPPDPDDVPCPLVVLLVSVLCCCCPRVPSVLVCLLCVLVFQAAEEEDAPALAVVQLVVQLLVVLVVLVVLLVVLVVCLVCVVVVVCCCQPRSVNVVVCVVVVHPSDDDVPDDQRDVVSVSVSSNVVSVVSNSVSSSGDSNHYDHDNDPVRQVVVLVVCVVVVHHLKYKYWPPDDRPDNHGDLEIEIEIEGAPLQAPAPPDPDDPDDDPDDQPPCRPRVSCVSSVVVVSVVSSVSSNCCRVPVPDDDDPGDYDYDYDYD

Radius of gyration: 28.34 Å; chains: 1; bounding box: 83×58×70 Å

pLDDT: mean 70.2, std 18.91, range [28.53, 97.44]